Protein AF-A0A8H6QDJ4-F1 (afdb_monomer)

Mean predicted aligned error: 10.05 Å

Organism: NCBI:txid1194566

Nearest PDB structures (foldseek):
  1xxl-assembly2_B  TM=8.934E-01  e=1.226E-07  Bacillus subtilis
  4qdk-assembly2_A  TM=6.871E-01  e=1.026E-06  Synechocystis sp. PCC 6803 substr. Kazusa
  7noy-assembly1_A  TM=8.241E-01  e=1.742E-05  Mycobacterium tuberculosis H37Rv
  3vse-assembly3_C  TM=7.352E-01  e=1.126E-04  Staphylococcus aureus subsp. aureus Mu50
  3vse-assembly4_D  TM=7.079E-01  e=8.708E-05  Staphylococcus aureus subsp. aureus Mu50

Foldseek 3Di:
DPPLLVVVQVVLQVCLVCCCVVCVVVLVVVLVVCLVCVCVQDVLQVDFFPDPDPDPDPDPPPPPAAEEEEELQQLNSNCVSSLRRHQAYEYEHQHPSSQVNNVVVCVVVPHDVRRYHYDNDDLPDPDPPDDDVVVPDLLAAHQEYEYEAPLVSDPCSVVVVVSNVRRHDVNHGYYYHHDDDDDDPPPPPPPDDDDDDDDDDDDD

Secondary structure (DSSP, 8-state):
---HHHHHHHHHHHHHHHHHHHTHHHHHHHHHHHHHHHHHH-GGGGSPP-----------------EEEEET-TTTHHHHHHGGG-SEEEEEES-HHHHHHHHHHHHHTT--TTTEEEEE--TT-SS--S-SHHHH-----EEEEEEES-GGG-TTHHHHHHHHHHHEEEEEEEEEE-PPPP-PPP------------------

Sequence (204 aa):
MTDLTATNRQHFNAVASTHHTDFGLFIETIMEEITNRRSWISSRLASEQITKSESESESESESESIRLLDYACGAGTATKALLPFITQAIGLDLSENMVKEYNAWATAHGYPAEKMRAYCLDLLADSPSEGEIQLELELSGFDVVVVCMALHHVADAQRLLARLAGCLKPGGVCVVIDGVPTQTPPATGQGLDTDTAAGGAGDD

InterPro domains:
  IPR013217 Methyltransferase type 12 [PF08242] (69-174)
  IPR029063 S-adenosyl-L-methionine-dependent methyltransferase superfamily [G3DSA:3.40.50.150] (62-192)
  IPR029063 S-adenosyl-L-methionine-dependent methyltransferase superfamily [SSF53335] (63-183)

Solvent-accessible surface area (backbone atoms only — not comparable to full-atom values): 12202 Å² total; per-residue (Å²): 130,82,60,61,67,62,52,50,29,53,51,44,40,73,42,36,93,48,46,66,69,80,40,33,74,59,51,51,52,51,27,50,52,50,50,74,42,28,48,77,68,34,68,78,43,55,57,74,63,69,68,91,71,92,63,97,63,97,61,90,67,75,76,74,78,31,33,35,37,27,43,53,23,49,62,30,57,69,51,64,40,44,50,51,49,40,59,27,36,42,30,27,17,66,17,56,43,15,24,46,48,25,41,50,52,32,53,78,71,71,47,52,66,81,41,40,39,47,41,67,47,66,89,79,59,93,57,91,84,71,67,76,58,74,82,72,54,78,73,53,66,20,45,33,36,38,31,57,74,42,62,91,77,45,93,55,51,68,61,46,53,53,53,57,57,66,19,38,33,96,91,37,39,81,46,77,46,68,88,77,83,77,79,76,74,78,79,77,77,81,82,71,87,79,88,78,88,88,84,85,83,88,90,135

Radius of gyration: 24.62 Å; Cα contacts (8 Å, |Δi|>4): 274; chains: 1; bounding box: 58×34×108 Å

pLDDT: mean 83.33, std 20.87, range [33.69, 98.62]

Structure (mmCIF, N/CA/C/O backbone):
data_AF-A0A8H6QDJ4-F1
#
_entry.id   AF-A0A8H6QDJ4-F1
#
loop_
_atom_site.group_PDB
_atom_site.id
_atom_site.type_symbol
_atom_site.label_atom_id
_atom_site.label_alt_id
_atom_site.label_comp_id
_atom_site.label_asym_id
_atom_site.label_entity_id
_atom_site.label_seq_id
_atom_site.pdbx_PDB_ins_code
_atom_site.Cartn_x
_atom_site.Cartn_y
_atom_site.Cartn_z
_atom_site.occupancy
_atom_site.B_iso_or_equiv
_atom_site.auth_seq_id
_atom_site.auth_comp_id
_atom_site.auth_asym_id
_atom_site.auth_atom_id
_atom_site.pdbx_PDB_model_num
ATOM 1 N N . MET A 1 1 ? 11.586 -17.778 -21.505 1.00 48.25 1 MET A N 1
ATOM 2 C CA . MET A 1 1 ? 10.496 -17.008 -20.877 1.00 48.25 1 MET A CA 1
ATOM 3 C C . MET A 1 1 ? 11.141 -15.816 -20.214 1.00 48.25 1 MET A C 1
ATOM 5 O O . MET A 1 1 ? 12.108 -16.019 -19.493 1.00 48.25 1 MET A O 1
ATOM 9 N N . THR A 1 2 ? 10.710 -14.604 -20.550 1.00 57.56 2 THR A N 1
ATOM 10 C CA . THR A 1 2 ? 11.194 -13.388 -19.890 1.00 57.56 2 THR A CA 1
ATOM 11 C C . THR A 1 2 ? 10.806 -13.457 -18.419 1.00 57.56 2 THR A C 1
ATOM 13 O O . THR A 1 2 ? 9.677 -13.831 -18.107 1.00 57.56 2 THR A O 1
ATOM 16 N N . ASP A 1 3 ? 11.739 -13.140 -17.530 1.00 87.62 3 ASP A N 1
ATOM 17 C CA . ASP A 1 3 ? 11.446 -12.984 -16.110 1.00 87.62 3 ASP A CA 1
ATOM 18 C C . ASP A 1 3 ? 10.524 -11.762 -15.938 1.00 87.62 3 ASP A C 1
ATOM 20 O O . ASP A 1 3 ? 10.950 -10.611 -16.100 1.00 87.62 3 ASP A O 1
ATOM 24 N N . LEU A 1 4 ? 9.230 -12.020 -15.704 1.00 90.25 4 LEU A N 1
ATOM 25 C CA . LEU A 1 4 ? 8.208 -10.982 -15.541 1.00 90.25 4 LEU A CA 1
ATOM 26 C C . LEU A 1 4 ? 8.543 -10.074 -14.353 1.00 90.25 4 LEU A C 1
ATOM 28 O O . LEU A 1 4 ? 8.383 -8.861 -14.458 1.00 90.25 4 LEU A O 1
ATOM 32 N N . THR A 1 5 ? 9.072 -10.636 -13.263 1.00 89.69 5 THR A N 1
ATOM 33 C CA . THR A 1 5 ? 9.476 -9.884 -12.071 1.00 89.69 5 THR A CA 1
ATOM 34 C C . THR A 1 5 ? 10.597 -8.905 -12.407 1.00 89.69 5 THR A C 1
ATOM 36 O O . THR A 1 5 ? 10.485 -7.716 -12.104 1.00 89.69 5 THR A O 1
ATOM 39 N N . ALA A 1 6 ? 11.647 -9.361 -13.098 1.00 91.38 6 ALA A N 1
ATOM 40 C CA . ALA A 1 6 ? 12.735 -8.483 -13.538 1.00 91.38 6 ALA A CA 1
ATOM 41 C C . ALA A 1 6 ? 12.249 -7.395 -14.512 1.00 91.38 6 ALA A C 1
ATOM 43 O O . ALA A 1 6 ? 12.662 -6.237 -14.412 1.00 91.38 6 ALA A O 1
ATOM 44 N N . THR A 1 7 ? 11.331 -7.748 -15.417 1.00 94.38 7 THR A N 1
ATOM 45 C CA . THR A 1 7 ? 10.741 -6.807 -16.383 1.00 94.38 7 THR A CA 1
ATOM 46 C C . THR A 1 7 ? 9.930 -5.721 -15.678 1.00 94.38 7 THR A C 1
ATOM 48 O O . THR A 1 7 ? 10.131 -4.534 -15.940 1.00 94.38 7 THR A O 1
ATOM 51 N N . ASN A 1 8 ? 9.063 -6.108 -14.738 1.00 94.31 8 ASN A N 1
ATOM 52 C CA . ASN A 1 8 ? 8.274 -5.178 -13.934 1.00 94.31 8 ASN A CA 1
ATOM 53 C C . ASN A 1 8 ? 9.185 -4.261 -13.113 1.00 94.31 8 ASN A C 1
ATOM 55 O O . ASN A 1 8 ? 9.015 -3.044 -13.140 1.00 94.31 8 ASN A O 1
ATOM 59 N N . ARG A 1 9 ? 10.202 -4.821 -12.443 1.00 95.00 9 ARG A N 1
ATOM 60 C CA . ARG A 1 9 ? 11.181 -4.048 -11.667 1.00 95.00 9 ARG A CA 1
ATOM 61 C C . ARG A 1 9 ? 11.859 -2.978 -12.522 1.00 95.00 9 ARG A C 1
ATOM 63 O O . ARG A 1 9 ? 11.941 -1.825 -12.105 1.00 95.00 9 ARG A O 1
ATOM 70 N N . GLN A 1 10 ? 12.325 -3.342 -13.718 1.00 96.31 10 GLN A N 1
ATOM 71 C CA . GLN A 1 10 ? 12.954 -2.398 -14.641 1.00 96.31 10 GLN A CA 1
ATOM 72 C C . GLN A 1 10 ? 11.974 -1.305 -15.090 1.00 96.31 10 GLN A C 1
ATOM 74 O O . GLN A 1 10 ? 12.337 -0.129 -15.079 1.00 96.31 10 GLN A O 1
ATOM 79 N N . HIS A 1 11 ? 10.746 -1.681 -15.461 1.00 96.38 11 HIS A N 1
ATOM 80 C CA . HIS A 1 11 ? 9.718 -0.741 -15.903 1.00 96.38 11 HIS A CA 1
ATOM 81 C C . HIS A 1 11 ? 9.376 0.280 -14.811 1.00 96.38 11 HIS A C 1
ATOM 83 O O . HIS A 1 11 ? 9.515 1.482 -15.036 1.00 96.38 11 HIS A O 1
ATOM 89 N N . PHE A 1 12 ? 9.008 -0.183 -13.614 1.00 96.69 12 PHE A N 1
ATOM 90 C CA . PHE A 1 12 ? 8.602 0.700 -12.519 1.00 96.69 12 PHE A CA 1
ATOM 91 C C . PHE A 1 12 ? 9.757 1.546 -11.983 1.00 96.69 12 PHE A C 1
ATOM 93 O O . PHE A 1 12 ? 9.547 2.709 -11.646 1.00 96.69 12 PHE A O 1
ATOM 100 N N . ASN A 1 13 ? 10.998 1.041 -12.023 1.00 97.38 13 ASN A N 1
ATOM 101 C CA . ASN A 1 13 ? 12.167 1.875 -11.743 1.00 97.38 13 ASN A CA 1
ATOM 102 C C . ASN A 1 13 ? 12.319 3.038 -12.731 1.00 97.38 13 ASN A C 1
ATOM 104 O O . ASN A 1 13 ? 12.745 4.118 -12.320 1.00 97.38 13 ASN A O 1
ATOM 108 N N . ALA A 1 14 ? 12.008 2.823 -14.011 1.00 97.31 14 ALA A N 1
ATOM 109 C CA . ALA A 1 14 ? 12.164 3.834 -15.051 1.00 97.31 14 ALA A CA 1
ATOM 110 C C . ALA A 1 14 ? 11.090 4.931 -14.991 1.00 97.31 14 ALA A C 1
ATOM 112 O O . ALA A 1 14 ? 11.385 6.071 -15.338 1.00 97.31 14 ALA A O 1
ATOM 113 N N . VAL A 1 15 ? 9.871 4.604 -14.546 1.00 96.31 15 VAL A N 1
ATOM 114 C CA . VAL A 1 15 ? 8.733 5.547 -14.521 1.00 96.31 15 VAL A CA 1
ATOM 115 C C . VAL A 1 15 ? 8.462 6.168 -13.146 1.00 96.31 15 VAL A C 1
ATOM 117 O O . VAL A 1 15 ? 7.602 7.035 -13.033 1.00 96.31 15 VAL A O 1
ATOM 120 N N . ALA A 1 16 ? 9.174 5.752 -12.092 1.00 96.38 16 ALA A N 1
ATOM 121 C CA . ALA A 1 16 ? 8.882 6.151 -10.710 1.00 96.38 16 ALA A CA 1
ATOM 122 C C . ALA A 1 16 ? 8.756 7.675 -10.505 1.00 96.38 16 ALA A C 1
ATOM 124 O O . ALA A 1 16 ? 7.803 8.132 -9.876 1.00 96.38 16 ALA A O 1
ATOM 125 N N . SER A 1 17 ? 9.670 8.466 -11.078 1.00 94.69 17 SER A N 1
ATOM 126 C CA . SER A 1 17 ? 9.708 9.920 -10.870 1.00 94.69 17 SER A CA 1
ATOM 127 C C . SER A 1 17 ? 8.557 10.680 -11.537 1.00 94.69 17 SER A C 1
ATOM 129 O O . SER A 1 17 ? 8.237 11.779 -11.096 1.00 94.69 17 SER A O 1
ATOM 131 N N . THR A 1 18 ? 7.916 10.120 -12.568 1.00 93.38 18 THR A N 1
ATOM 132 C CA . THR A 1 18 ? 6.775 10.747 -13.265 1.00 93.38 18 THR A CA 1
ATOM 133 C C . THR A 1 18 ? 5.451 10.050 -12.979 1.00 93.38 18 THR A C 1
ATOM 135 O O . THR A 1 18 ? 4.398 10.609 -13.255 1.00 93.38 18 THR A O 1
ATOM 138 N N . HIS A 1 19 ? 5.454 8.870 -12.354 1.00 92.62 19 HIS A N 1
ATOM 139 C CA . HIS A 1 19 ? 4.239 8.093 -12.095 1.00 92.62 19 HIS A CA 1
ATOM 140 C C . HIS A 1 19 ? 3.140 8.905 -11.385 1.00 92.62 19 HIS A C 1
ATOM 142 O O . HIS A 1 19 ? 1.964 8.816 -11.731 1.00 92.62 19 HIS A O 1
ATOM 148 N N . HIS A 1 20 ? 3.514 9.731 -10.405 1.00 88.19 20 HIS A N 1
ATOM 149 C CA . HIS A 1 20 ? 2.565 10.568 -9.670 1.00 88.19 20 HIS A CA 1
ATOM 150 C C . HIS A 1 20 ? 1.952 11.697 -10.518 1.00 88.19 20 HIS A C 1
ATOM 152 O O . HIS A 1 20 ? 0.829 12.104 -10.240 1.00 88.19 20 HIS A O 1
ATOM 158 N N . THR A 1 21 ? 2.651 12.193 -11.546 1.00 91.12 21 THR A N 1
ATOM 159 C CA . THR A 1 21 ? 2.104 13.182 -12.487 1.00 91.12 21 THR A CA 1
ATOM 160 C C . THR A 1 21 ? 1.320 12.515 -13.606 1.00 91.12 21 THR A C 1
ATOM 162 O O . THR A 1 21 ? 0.210 12.941 -13.912 1.00 91.12 21 THR A O 1
ATOM 165 N N . ASP A 1 22 ? 1.865 11.442 -14.176 1.00 92.75 22 ASP A N 1
ATOM 166 C CA . ASP A 1 22 ? 1.300 10.748 -15.335 1.00 92.75 22 ASP A CA 1
ATOM 167 C C . ASP A 1 22 ? -0.054 10.107 -14.997 1.00 92.75 22 ASP A C 1
ATOM 169 O O . ASP A 1 22 ? -0.959 10.079 -15.831 1.00 92.75 22 ASP A O 1
ATOM 173 N N . PHE A 1 23 ? -0.219 9.656 -13.749 1.00 92.69 23 PHE A N 1
ATOM 174 C CA . PHE A 1 23 ? -1.444 9.033 -13.244 1.00 92.69 23 PHE A CA 1
ATOM 175 C C . PHE A 1 23 ? -2.151 9.858 -12.157 1.00 92.69 23 PHE A C 1
ATOM 177 O O . PHE A 1 23 ? -3.019 9.321 -11.473 1.00 92.69 23 PHE A O 1
ATOM 184 N N . GLY A 1 24 ? -1.823 11.145 -11.988 1.00 94.56 24 GLY A N 1
ATOM 185 C CA . GLY A 1 24 ? -2.263 11.963 -10.844 1.00 94.56 24 GLY A CA 1
ATOM 186 C C . GLY A 1 24 ? -3.768 11.906 -10.553 1.00 94.56 24 GLY A C 1
ATOM 187 O O . GLY A 1 24 ? -4.165 11.477 -9.474 1.00 94.56 24 GLY A O 1
ATOM 188 N N . LEU A 1 25 ? -4.614 12.222 -11.542 1.00 95.81 25 LEU A N 1
ATOM 189 C CA . LEU A 1 25 ? -6.079 12.180 -11.384 1.00 95.81 25 LEU A CA 1
ATOM 190 C C . LEU A 1 25 ? -6.605 10.783 -11.023 1.00 95.81 25 LEU A C 1
ATOM 192 O O . LEU A 1 25 ? -7.567 10.638 -10.269 1.00 95.81 25 LEU A O 1
ATOM 196 N N . PHE A 1 26 ? -5.980 9.741 -11.572 1.00 95.44 26 PHE A N 1
ATOM 197 C CA . PHE A 1 26 ? -6.360 8.364 -11.284 1.00 95.44 26 PHE A CA 1
ATOM 198 C C . PHE A 1 26 ? -5.970 7.972 -9.855 1.00 95.44 26 PHE A C 1
ATOM 200 O O . PHE A 1 26 ? -6.786 7.408 -9.131 1.00 95.44 26 PHE A O 1
ATOM 207 N N . ILE A 1 27 ? -4.759 8.335 -9.423 1.00 97.00 27 ILE A N 1
ATOM 208 C CA . ILE A 1 27 ? -4.275 8.139 -8.052 1.00 97.00 27 ILE A CA 1
ATOM 209 C C . ILE A 1 27 ? -5.188 8.862 -7.055 1.00 97.00 27 ILE A C 1
ATOM 211 O O . ILE A 1 27 ? -5.608 8.247 -6.079 1.00 97.00 27 ILE A O 1
ATOM 215 N N . GLU A 1 28 ? -5.542 10.123 -7.316 1.00 97.25 28 GLU A N 1
ATOM 216 C CA . GLU A 1 28 ? -6.461 10.905 -6.477 1.00 97.25 28 GLU A CA 1
ATOM 217 C C . GLU A 1 28 ? -7.826 10.218 -6.350 1.00 97.25 28 GLU A C 1
ATOM 219 O O . GLU A 1 28 ? -8.303 9.997 -5.238 1.00 97.25 28 GLU A O 1
ATOM 224 N N . THR A 1 29 ? -8.400 9.771 -7.470 1.00 97.75 29 THR A N 1
ATOM 225 C CA . THR A 1 29 ? -9.686 9.052 -7.479 1.00 97.75 29 THR A CA 1
ATOM 226 C C . THR A 1 29 ? -9.622 7.766 -6.648 1.00 97.75 29 THR A C 1
ATOM 228 O O . THR A 1 29 ? -10.525 7.473 -5.864 1.00 97.75 29 THR A O 1
ATOM 231 N N . ILE A 1 30 ? -8.543 6.990 -6.779 1.00 97.62 30 ILE A N 1
ATOM 232 C CA . ILE A 1 30 ? -8.347 5.767 -5.992 1.00 97.62 30 ILE A CA 1
ATOM 233 C C . ILE A 1 30 ? -8.201 6.094 -4.501 1.00 97.62 30 ILE A C 1
ATOM 235 O O . ILE A 1 30 ? -8.796 5.412 -3.666 1.00 97.62 30 ILE A O 1
ATOM 239 N N . MET A 1 31 ? -7.451 7.143 -4.149 1.00 98.12 31 MET A N 1
ATOM 240 C CA . MET A 1 31 ? -7.306 7.577 -2.758 1.00 98.12 31 MET A CA 1
ATOM 241 C C . MET A 1 31 ? -8.649 7.990 -2.145 1.00 98.12 31 MET A C 1
ATOM 243 O O . MET A 1 31 ? -8.939 7.620 -1.002 1.00 98.12 31 MET A O 1
ATOM 247 N N . GLU A 1 32 ? -9.482 8.712 -2.894 1.00 97.81 32 GLU A N 1
ATOM 248 C CA . GLU A 1 32 ? -10.837 9.077 -2.474 1.00 97.81 32 GLU A CA 1
ATOM 249 C C . GLU A 1 32 ? -11.714 7.838 -2.260 1.00 97.81 32 GLU A C 1
ATOM 251 O O . GLU A 1 32 ? -12.336 7.705 -1.205 1.00 97.81 32 GLU A O 1
ATOM 256 N N . GLU A 1 33 ? -11.720 6.885 -3.197 1.00 97.25 33 GLU A N 1
ATOM 257 C CA . GLU A 1 33 ? -12.498 5.646 -3.064 1.00 97.25 33 GLU A CA 1
ATOM 258 C C . GLU A 1 33 ? -12.051 4.798 -1.865 1.00 97.25 33 GLU A C 1
ATOM 260 O O . GLU A 1 33 ? -12.897 4.308 -1.110 1.00 97.25 33 GLU A O 1
ATOM 265 N N . ILE A 1 34 ? -10.740 4.667 -1.628 1.00 97.62 34 ILE A N 1
ATOM 266 C CA . ILE A 1 34 ? -10.202 3.982 -0.441 1.00 97.62 34 ILE A CA 1
ATOM 267 C C . 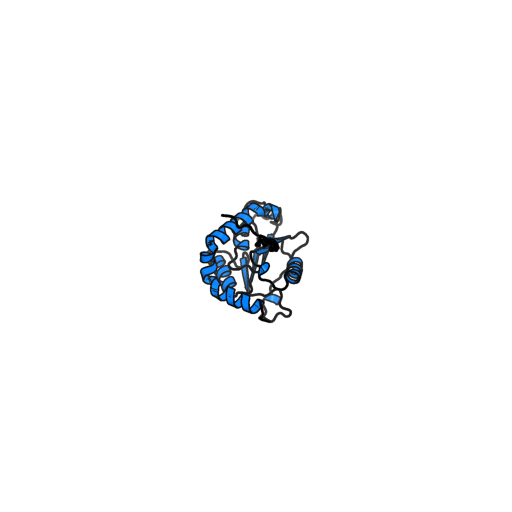ILE A 1 34 ? -10.682 4.682 0.832 1.00 97.62 34 ILE A C 1
ATOM 269 O O . ILE A 1 34 ? -11.196 4.035 1.747 1.00 97.62 34 ILE A O 1
ATOM 273 N N . THR A 1 35 ? -10.562 6.009 0.880 1.00 96.69 35 THR A N 1
ATOM 274 C CA . THR A 1 35 ? -10.954 6.815 2.044 1.00 96.69 35 THR A CA 1
ATOM 275 C C . THR A 1 35 ? -12.450 6.686 2.334 1.00 96.69 35 THR A C 1
ATOM 277 O O . THR A 1 35 ? -12.846 6.489 3.487 1.00 96.69 35 THR A O 1
ATOM 280 N N . ASN A 1 36 ? -13.288 6.742 1.298 1.00 96.19 36 ASN A N 1
ATOM 281 C CA . ASN A 1 36 ? -14.745 6.662 1.405 1.00 96.19 36 ASN A CA 1
ATOM 282 C C . ASN A 1 36 ? -15.231 5.262 1.806 1.00 96.19 36 ASN A C 1
ATOM 284 O O . ASN A 1 36 ? -16.232 5.135 2.511 1.00 96.19 36 ASN A O 1
ATOM 288 N N . ARG A 1 37 ? -14.516 4.207 1.399 1.00 95.69 37 ARG A N 1
ATOM 289 C CA . ARG A 1 37 ? -14.882 2.805 1.668 1.00 95.69 37 ARG A CA 1
ATOM 290 C C . ARG A 1 37 ? -14.138 2.180 2.841 1.00 95.69 37 ARG A C 1
ATOM 292 O O . ARG A 1 37 ? -14.356 1.008 3.132 1.00 95.69 37 ARG A O 1
ATOM 299 N N . ARG A 1 38 ? -13.292 2.923 3.554 1.00 95.56 38 ARG A N 1
ATOM 300 C CA . ARG A 1 38 ? -12.472 2.382 4.652 1.00 95.56 38 ARG A CA 1
ATOM 301 C C . ARG A 1 38 ? -13.276 1.641 5.732 1.00 95.56 38 ARG A C 1
ATOM 303 O O . ARG A 1 38 ? -12.803 0.638 6.250 1.00 95.56 38 ARG A O 1
ATOM 310 N N . SER A 1 39 ? -14.511 2.064 6.019 1.00 94.31 39 SER A N 1
ATOM 311 C CA . SER A 1 39 ? -15.395 1.380 6.978 1.00 94.31 39 SER A CA 1
ATOM 312 C C . SER A 1 39 ? -15.892 0.016 6.484 1.00 94.31 39 SER A C 1
ATOM 314 O O . SER A 1 39 ? -16.196 -0.850 7.299 1.00 94.31 39 SER A O 1
ATOM 316 N N . TRP A 1 40 ? -15.948 -0.191 5.163 1.00 94.62 40 TRP A N 1
ATOM 317 C CA . TRP A 1 40 ? -16.190 -1.499 4.549 1.00 94.62 40 TRP A CA 1
ATOM 318 C C . TRP A 1 40 ? -14.946 -2.396 4.617 1.00 94.62 40 TRP A C 1
ATOM 320 O O . TRP A 1 40 ? -15.088 -3.603 4.781 1.00 94.62 40 TRP A O 1
ATOM 330 N N . ILE A 1 41 ? -13.742 -1.813 4.540 1.00 94.25 41 ILE A N 1
ATOM 331 C CA . ILE A 1 41 ? -12.474 -2.545 4.702 1.00 94.25 41 ILE A CA 1
ATOM 332 C C . ILE A 1 41 ? -12.345 -3.078 6.132 1.00 94.25 41 ILE A C 1
ATOM 334 O O . ILE A 1 41 ? -12.047 -4.250 6.334 1.00 94.25 41 ILE A O 1
ATOM 338 N N . SER A 1 42 ? -12.548 -2.217 7.128 1.00 92.19 42 SER A N 1
ATOM 339 C CA . SER A 1 42 ? -12.524 -2.599 8.537 1.00 92.19 42 SER A CA 1
ATOM 340 C C . SER A 1 42 ? -13.283 -1.575 9.369 1.00 92.19 42 SER A C 1
ATOM 342 O O . SER A 1 42 ? -13.089 -0.368 9.215 1.00 92.19 42 SER A O 1
ATOM 344 N N . SER A 1 43 ? -14.097 -2.042 10.318 1.00 91.06 43 SER A N 1
ATOM 345 C CA . SER A 1 43 ? -14.769 -1.160 11.281 1.00 91.06 43 SER A CA 1
ATOM 346 C C . SER A 1 43 ? -13.774 -0.340 12.106 1.00 91.06 43 SER A C 1
ATOM 348 O O . SER A 1 43 ? -14.097 0.767 12.527 1.00 91.06 43 SER A O 1
ATOM 350 N N . ARG A 1 44 ? -12.542 -0.834 12.276 1.00 88.56 44 ARG A N 1
ATOM 351 C CA . ARG A 1 44 ? -11.465 -0.128 12.980 1.00 88.56 44 ARG A CA 1
ATOM 352 C C . ARG A 1 44 ? -10.965 1.108 12.230 1.00 88.56 44 ARG A C 1
ATOM 354 O O . ARG A 1 44 ? -10.457 2.023 12.859 1.00 88.56 44 ARG A O 1
ATOM 361 N N . LEU A 1 45 ? -11.163 1.173 10.910 1.00 91.50 45 LEU A N 1
ATOM 362 C CA . LEU A 1 45 ? -10.857 2.356 10.096 1.00 91.50 45 LEU A CA 1
ATOM 363 C C . LEU A 1 45 ? -12.013 3.373 10.064 1.00 91.50 45 LEU A C 1
ATOM 365 O O . LEU A 1 45 ? -11.896 4.418 9.425 1.00 91.50 45 LEU A O 1
ATOM 369 N N . ALA A 1 46 ? -13.151 3.070 10.698 1.00 85.44 46 ALA A N 1
ATOM 370 C CA . ALA A 1 46 ? -14.330 3.935 10.689 1.00 85.44 46 ALA A CA 1
ATOM 371 C C . ALA A 1 46 ? -14.248 5.097 11.693 1.00 85.44 46 ALA A C 1
ATOM 373 O O . ALA A 1 46 ? -15.062 6.017 11.604 1.00 85.44 46 ALA A O 1
ATOM 374 N N . SER A 1 47 ? -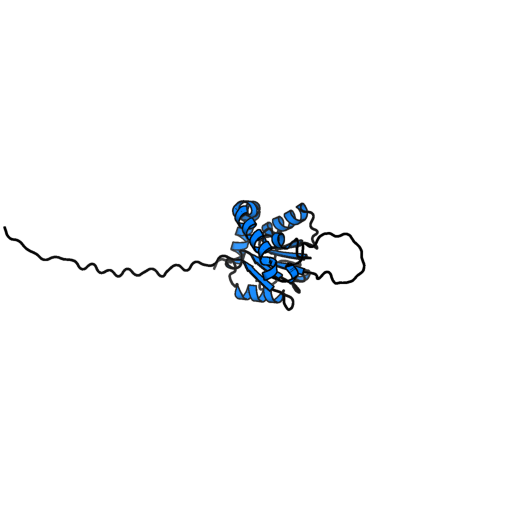13.294 5.061 12.629 1.00 74.25 47 SER A N 1
ATOM 375 C CA . SER A 1 47 ? -13.059 6.136 13.592 1.00 74.25 47 SER A CA 1
ATOM 376 C C . SER A 1 47 ? -12.678 7.453 12.905 1.00 74.25 47 SER A C 1
ATOM 378 O O . SER A 1 47 ? -12.303 7.507 11.726 1.00 74.25 47 SER A O 1
ATOM 380 N N . GLU A 1 48 ? -12.812 8.549 13.654 1.00 73.50 48 GLU A N 1
ATOM 381 C CA . GLU A 1 48 ? -12.238 9.832 13.256 1.00 73.50 48 GLU A CA 1
ATOM 382 C C . GLU A 1 48 ? -10.717 9.698 13.095 1.00 73.50 48 GLU A C 1
ATOM 384 O O . GLU A 1 48 ? -10.098 8.787 13.650 1.00 73.50 48 GLU A O 1
ATOM 389 N N . GLN A 1 49 ? -10.119 10.585 12.294 1.00 77.69 49 GLN A N 1
ATOM 390 C CA . GLN A 1 49 ? -8.677 10.568 12.046 1.00 77.69 49 GLN A CA 1
ATOM 391 C C . GLN A 1 49 ? -7.920 10.508 13.377 1.00 77.69 49 GLN A C 1
ATOM 393 O O . GLN A 1 49 ? -8.262 11.224 14.319 1.00 77.69 49 GLN A O 1
ATOM 398 N N . ILE A 1 50 ? -6.878 9.682 13.444 1.00 74.56 50 ILE A N 1
ATOM 399 C CA . ILE A 1 50 ? -5.961 9.625 14.577 1.00 74.56 50 ILE A CA 1
ATOM 400 C C . ILE A 1 50 ? -5.248 10.979 14.632 1.00 74.56 50 ILE A C 1
ATOM 402 O O . ILE A 1 50 ? -4.261 11.221 13.933 1.00 74.56 50 ILE A O 1
ATOM 406 N N . THR A 1 51 ? -5.801 11.901 15.419 1.00 58.19 51 THR A N 1
ATOM 407 C CA . THR A 1 51 ? -5.207 13.213 15.644 1.00 58.19 51 THR A CA 1
ATOM 408 C C . THR A 1 51 ? -3.986 13.049 16.544 1.00 58.19 51 THR A C 1
ATOM 410 O O . THR A 1 51 ? -3.961 12.215 17.449 1.00 58.19 51 THR A O 1
ATOM 413 N N . LYS A 1 52 ? -2.935 13.836 16.289 1.00 49.28 52 LYS A N 1
ATOM 414 C CA . LYS A 1 52 ? -1.807 13.986 17.218 1.00 49.28 52 LYS A CA 1
ATOM 415 C C . LYS A 1 52 ? -2.308 14.738 18.456 1.00 49.28 52 LYS A C 1
ATOM 417 O O . LYS A 1 52 ? -2.096 15.941 18.563 1.00 49.28 52 LYS A O 1
ATOM 422 N N . SER A 1 53 ? -3.015 14.076 19.365 1.00 45.69 53 SER A N 1
ATOM 423 C CA . SER A 1 53 ? -3.233 14.623 20.700 1.00 45.69 53 SER A CA 1
ATOM 424 C C . SER A 1 53 ? -2.004 14.307 21.549 1.00 45.69 53 SER A C 1
ATOM 426 O O . SER A 1 53 ? -1.841 13.191 22.040 1.00 45.69 53 SER A O 1
ATOM 428 N N . GLU A 1 54 ? -1.127 15.300 21.702 1.00 47.09 54 GLU A N 1
ATOM 429 C CA . GLU A 1 54 ? -0.242 15.393 22.862 1.00 47.09 54 GLU A CA 1
ATOM 430 C C . GLU A 1 54 ? -1.125 15.527 24.110 1.00 47.09 54 GLU A C 1
ATOM 432 O O . GLU A 1 54 ? -1.554 16.614 24.489 1.00 47.09 54 GLU A O 1
ATOM 437 N N . SER A 1 55 ? -1.451 14.401 24.730 1.00 39.09 55 SER A N 1
ATOM 438 C CA . SER A 1 55 ? -1.895 14.371 26.117 1.00 39.09 55 SER A CA 1
ATOM 439 C C . SER A 1 55 ? -1.476 13.040 26.709 1.00 39.09 55 SER A C 1
ATOM 441 O O . SER A 1 55 ? -2.131 12.017 26.500 1.00 39.09 55 SER A O 1
ATOM 443 N N . GLU A 1 56 ? -0.362 13.078 27.436 1.00 48.22 56 GLU A N 1
ATOM 444 C CA . GLU A 1 56 ? -0.013 12.101 28.459 1.00 48.22 56 GLU A CA 1
ATOM 445 C C . GLU A 1 56 ? -1.188 12.017 29.443 1.00 48.22 56 GLU A C 1
ATOM 447 O O . GLU A 1 56 ? -1.315 12.795 30.385 1.00 48.22 56 GLU A O 1
ATOM 452 N N . SER A 1 57 ? -2.110 11.101 29.177 1.00 40.78 57 SER A N 1
ATOM 453 C CA . SER A 1 57 ? -3.044 10.617 30.178 1.00 40.78 57 SER A CA 1
ATOM 454 C C . SER A 1 57 ? -2.930 9.105 30.173 1.00 40.78 57 SER A C 1
ATOM 456 O O . SER A 1 57 ? -3.303 8.430 29.216 1.00 40.78 57 SER A O 1
ATOM 458 N N . GLU A 1 58 ? -2.305 8.607 31.236 1.00 44.62 58 GLU A N 1
ATOM 459 C CA . GLU A 1 58 ? -2.194 7.200 31.592 1.00 44.62 58 GLU A CA 1
ATOM 460 C C . GLU A 1 58 ? -3.595 6.653 31.891 1.00 44.62 58 GLU A C 1
ATOM 462 O O . GLU A 1 58 ? -4.035 6.530 33.031 1.00 44.62 58 GLU A O 1
ATOM 467 N N . SER A 1 59 ? -4.332 6.343 30.834 1.00 40.69 59 SER A N 1
ATOM 468 C CA . SER A 1 59 ? -5.362 5.321 30.878 1.00 40.69 59 SER A CA 1
ATOM 469 C C . SER A 1 59 ? -5.141 4.430 29.670 1.00 40.69 59 SER A C 1
ATOM 471 O O . SER A 1 59 ? -5.437 4.824 28.544 1.00 40.69 59 SER A O 1
ATOM 473 N N . GLU A 1 60 ? -4.580 3.248 29.918 1.00 44.28 60 GLU A N 1
ATOM 474 C CA . GLU A 1 60 ? -4.431 2.145 28.969 1.00 44.28 60 GLU A CA 1
ATOM 475 C C . GLU A 1 60 ? -5.812 1.632 28.5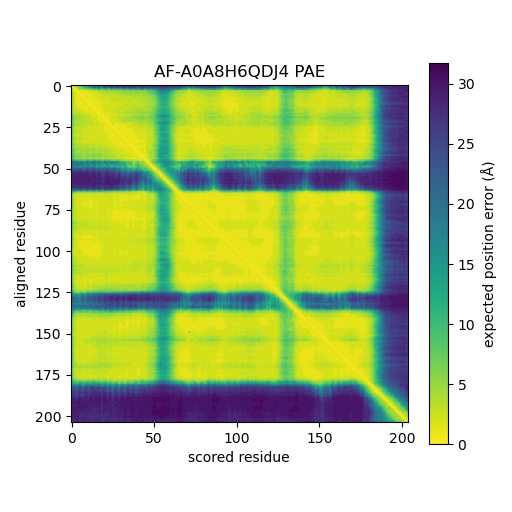17 1.00 44.28 60 GLU A C 1
ATOM 477 O O . GLU A 1 60 ? -6.219 0.510 28.804 1.00 44.28 60 GLU A O 1
ATOM 482 N N . SER A 1 61 ? -6.577 2.438 27.785 1.00 44.44 61 SER A N 1
ATOM 483 C CA . SER A 1 61 ? -7.257 1.846 26.644 1.00 44.44 61 SER A CA 1
ATOM 484 C C . SER A 1 61 ? -6.170 1.749 25.592 1.00 44.44 61 SER A C 1
ATOM 486 O O . SER A 1 61 ? -5.695 2.796 25.150 1.00 44.44 61 SER A O 1
ATOM 488 N N . GLU A 1 62 ? -5.720 0.539 25.251 1.00 49.84 62 GLU A N 1
ATOM 489 C CA . GLU A 1 62 ? -4.912 0.318 24.052 1.00 49.84 62 GLU A CA 1
ATOM 490 C C . GLU A 1 62 ? -5.539 1.155 22.935 1.00 49.84 62 GLU A C 1
ATOM 492 O O . GLU A 1 62 ? -6.632 0.836 22.465 1.00 49.84 62 GLU A O 1
ATOM 497 N N . SER A 1 63 ? -4.919 2.278 22.558 1.00 56.19 63 SER A N 1
ATOM 498 C CA . SER A 1 63 ? -5.325 2.981 21.352 1.00 56.19 63 SER A CA 1
ATOM 499 C C . SER A 1 63 ? -5.057 1.973 20.248 1.00 56.19 63 SER A C 1
ATOM 501 O O . SER A 1 63 ? -3.899 1.684 19.945 1.00 56.19 63 SER A O 1
ATOM 503 N N . GLU A 1 64 ? -6.118 1.313 19.804 1.00 73.75 64 GLU A N 1
ATOM 504 C CA . GLU A 1 64 ? -6.060 0.001 19.183 1.00 73.75 64 GLU A CA 1
ATOM 505 C C . GLU A 1 64 ? -5.141 0.081 17.958 1.00 73.75 64 GLU A C 1
ATOM 507 O O . GLU A 1 64 ? -5.534 0.633 16.936 1.00 73.75 64 GLU A O 1
ATOM 512 N N . SER A 1 65 ? -3.901 -0.412 18.051 1.00 89.69 65 SER A N 1
ATOM 513 C CA . SER A 1 65 ? -2.912 -0.244 16.980 1.00 89.69 65 SER A CA 1
ATOM 514 C C . SER A 1 65 ? -3.430 -0.864 15.682 1.00 89.69 65 SER A C 1
ATOM 516 O O . SER A 1 65 ? -3.850 -2.025 15.690 1.00 89.69 65 SER A O 1
ATOM 518 N N . ILE A 1 66 ? -3.435 -0.089 14.593 1.00 95.31 66 ILE A N 1
ATOM 519 C CA . ILE A 1 66 ? -3.908 -0.503 13.267 1.00 95.31 66 ILE A CA 1
ATOM 520 C C . ILE A 1 66 ? -2.717 -0.497 12.312 1.00 95.31 66 ILE A C 1
ATOM 522 O O . ILE A 1 66 ? -2.249 0.567 11.895 1.00 95.31 66 ILE A O 1
ATOM 526 N N . ARG A 1 67 ? -2.229 -1.688 11.961 1.00 97.00 67 ARG A N 1
ATOM 527 C CA . ARG A 1 67 ? -1.059 -1.854 11.087 1.00 97.00 67 ARG A CA 1
ATOM 528 C C . ARG A 1 67 ? -1.483 -2.159 9.651 1.00 97.00 67 ARG A C 1
ATOM 530 O O . ARG A 1 67 ? -2.246 -3.098 9.419 1.00 97.00 67 ARG A O 1
ATOM 537 N N . LEU A 1 68 ? -0.944 -1.401 8.701 1.00 98.44 68 LEU A N 1
ATOM 538 C CA . LEU A 1 68 ? -1.118 -1.585 7.260 1.00 98.44 68 LEU A CA 1
ATOM 539 C C . LEU A 1 68 ? 0.143 -2.196 6.632 1.00 98.44 68 LEU A C 1
ATOM 541 O O . LEU A 1 68 ? 1.244 -1.688 6.850 1.00 98.44 68 LEU A O 1
ATOM 545 N N . LEU A 1 69 ? -0.036 -3.226 5.807 1.00 98.50 69 LEU A N 1
ATOM 546 C CA . LEU A 1 69 ? 0.945 -3.658 4.810 1.00 98.50 69 LEU A CA 1
ATOM 547 C C . LEU A 1 69 ? 0.460 -3.232 3.418 1.00 98.50 69 LEU A C 1
ATOM 549 O O . LEU A 1 69 ? -0.585 -3.693 2.968 1.00 98.50 69 LEU A O 1
ATOM 553 N N . ASP A 1 70 ? 1.201 -2.370 2.735 1.00 98.62 70 ASP A N 1
ATOM 554 C CA . ASP A 1 70 ? 0.929 -1.954 1.353 1.00 98.62 70 ASP A CA 1
ATOM 555 C C . ASP A 1 70 ? 1.900 -2.711 0.433 1.00 98.62 70 ASP A C 1
ATOM 557 O O . ASP A 1 70 ? 3.102 -2.443 0.448 1.00 98.62 70 ASP A O 1
ATOM 561 N N . TYR A 1 71 ? 1.423 -3.729 -0.289 1.00 98.25 71 TYR A N 1
ATOM 562 C CA . TYR A 1 71 ? 2.255 -4.538 -1.184 1.00 98.25 71 TYR A CA 1
ATOM 563 C C . TYR A 1 71 ? 2.120 -4.079 -2.635 1.00 98.25 71 TYR A C 1
ATOM 565 O O . TYR A 1 71 ? 1.010 -3.873 -3.125 1.00 98.25 71 TYR A O 1
ATOM 573 N N . ALA A 1 72 ? 3.262 -3.996 -3.327 1.00 97.38 72 ALA A N 1
ATOM 574 C CA . ALA A 1 72 ? 3.421 -3.213 -4.549 1.00 97.38 72 ALA A CA 1
ATOM 575 C C . ALA A 1 72 ? 2.974 -1.759 -4.313 1.00 97.38 72 ALA A C 1
ATOM 577 O O . ALA A 1 72 ? 2.120 -1.225 -5.020 1.00 97.38 72 ALA A O 1
ATOM 578 N N . CYS A 1 73 ? 3.514 -1.147 -3.250 1.00 98.25 73 CYS A N 1
ATOM 579 C CA . CYS A 1 73 ? 3.020 0.126 -2.727 1.00 98.25 73 CYS A CA 1
ATOM 580 C C . CYS A 1 73 ? 3.222 1.317 -3.672 1.00 98.25 73 CYS A C 1
ATOM 582 O O . CYS A 1 73 ? 2.631 2.381 -3.457 1.00 98.25 73 CYS A O 1
ATOM 584 N N . GLY A 1 74 ? 4.092 1.199 -4.679 1.00 97.94 74 GLY A N 1
ATOM 585 C CA . GLY A 1 74 ? 4.518 2.320 -5.501 1.00 97.94 74 GLY A CA 1
ATOM 586 C C . GLY A 1 74 ? 5.033 3.469 -4.627 1.00 97.94 74 GLY A C 1
ATOM 587 O O . GLY A 1 74 ? 5.697 3.265 -3.610 1.00 97.94 74 GLY A O 1
ATOM 588 N N . ALA A 1 75 ? 4.631 4.693 -4.969 1.00 97.69 75 ALA A N 1
ATOM 589 C CA . ALA A 1 75 ? 4.878 5.883 -4.152 1.00 97.69 75 ALA A CA 1
ATOM 590 C C . ALA A 1 75 ? 3.897 6.048 -2.963 1.00 97.69 75 ALA A C 1
ATOM 592 O O . ALA A 1 75 ? 3.845 7.124 -2.362 1.00 97.69 75 ALA A O 1
ATOM 593 N N . GLY A 1 76 ? 3.099 5.024 -2.633 1.00 98.19 76 GLY A N 1
ATOM 594 C CA . GLY A 1 76 ? 2.269 4.945 -1.427 1.00 98.19 76 GLY A CA 1
ATOM 595 C C . GLY A 1 76 ? 0.818 5.386 -1.588 1.00 98.19 76 GLY A C 1
ATOM 596 O O . GLY A 1 76 ? 0.296 6.039 -0.691 1.00 98.19 76 GLY A O 1
ATOM 597 N N . THR A 1 77 ? 0.162 5.087 -2.713 1.00 98.44 77 THR A N 1
ATOM 598 C CA . THR A 1 77 ? -1.234 5.498 -2.974 1.00 98.44 77 THR A CA 1
ATOM 599 C C . THR A 1 77 ? -2.192 5.030 -1.874 1.00 98.44 77 THR A C 1
ATOM 601 O O . THR A 1 77 ? -2.884 5.850 -1.266 1.00 98.44 77 THR A O 1
ATOM 604 N N . ALA A 1 78 ? -2.209 3.727 -1.576 1.00 98.44 78 ALA A N 1
ATOM 605 C CA . ALA A 1 78 ? -3.100 3.173 -0.561 1.00 98.44 78 ALA A CA 1
ATOM 606 C C . ALA A 1 78 ? -2.683 3.599 0.850 1.00 98.44 78 ALA A C 1
ATOM 608 O O . ALA A 1 78 ? -3.545 4.002 1.637 1.00 98.44 78 ALA A O 1
ATOM 609 N N . THR A 1 79 ? -1.374 3.607 1.147 1.00 98.56 79 THR A N 1
ATOM 610 C CA . THR A 1 79 ? -0.884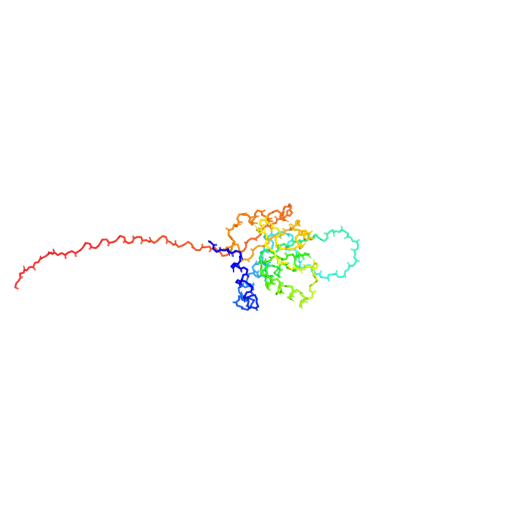 4.162 2.413 1.00 98.56 79 THR A CA 1
ATOM 611 C C . THR A 1 79 ? -1.388 5.580 2.642 1.00 98.56 79 THR A C 1
ATOM 613 O O . THR A 1 79 ? -1.948 5.837 3.700 1.00 98.56 79 THR A O 1
ATOM 616 N N . LYS A 1 80 ? -1.232 6.506 1.688 1.00 98.19 80 LYS A N 1
ATOM 617 C CA . LYS A 1 80 ? -1.611 7.920 1.869 1.00 98.19 80 LYS A CA 1
ATOM 618 C C . LYS A 1 80 ? -3.102 8.094 2.147 1.00 98.19 80 LYS A C 1
ATOM 620 O O . LYS A 1 80 ? -3.458 8.913 2.989 1.00 98.19 80 LYS A O 1
ATOM 625 N N . ALA A 1 81 ? -3.955 7.306 1.493 1.00 98.06 81 ALA A N 1
ATOM 626 C CA . ALA A 1 81 ? -5.399 7.328 1.724 1.00 98.06 81 ALA A CA 1
ATOM 627 C C . ALA A 1 81 ? -5.780 6.863 3.142 1.00 98.06 81 ALA A C 1
ATOM 629 O O . ALA A 1 81 ? -6.672 7.426 3.775 1.00 98.06 81 ALA A O 1
ATOM 630 N N . LEU A 1 82 ? -5.087 5.846 3.662 1.00 97.69 82 LEU A N 1
ATOM 631 C CA . LEU A 1 82 ? -5.379 5.264 4.975 1.00 97.69 82 LEU A CA 1
ATOM 632 C C . LEU A 1 82 ? -4.556 5.866 6.119 1.00 97.69 82 LEU A C 1
ATOM 634 O O . LEU A 1 82 ? -4.900 5.652 7.279 1.00 97.69 82 LEU A O 1
ATOM 638 N N . LEU A 1 83 ? -3.511 6.641 5.821 1.00 96.69 83 LEU A N 1
ATOM 639 C CA . LEU A 1 83 ? -2.551 7.186 6.786 1.00 96.69 83 LEU A CA 1
ATOM 640 C C . LEU A 1 83 ? -3.190 7.915 7.984 1.00 96.69 83 LEU A C 1
ATOM 642 O O . LEU A 1 83 ? -2.680 7.753 9.103 1.00 96.69 83 LEU A O 1
ATOM 646 N N . PRO A 1 84 ? -4.295 8.675 7.810 1.00 95.06 84 PRO A N 1
ATOM 647 C CA . PRO A 1 84 ? -4.989 9.309 8.929 1.00 95.06 84 PRO A CA 1
ATOM 648 C C . PRO A 1 84 ? -5.678 8.329 9.888 1.00 95.06 84 PRO A C 1
ATOM 650 O O . PRO A 1 84 ? -6.013 8.724 10.996 1.00 95.06 84 PRO A O 1
ATOM 653 N N . PHE A 1 85 ? -5.904 7.074 9.495 1.00 95.06 85 PHE A N 1
ATOM 654 C CA . PHE A 1 85 ? -6.716 6.092 10.230 1.00 95.06 85 PHE A CA 1
ATOM 655 C C . PHE A 1 85 ? -5.915 4.885 10.732 1.00 95.06 85 PHE A C 1
ATOM 657 O O . PHE A 1 85 ? -6.476 3.999 11.363 1.00 95.06 85 PHE A O 1
ATOM 664 N N . ILE A 1 86 ? -4.615 4.827 10.444 1.00 95.88 86 ILE A N 1
ATOM 665 C CA . ILE A 1 86 ? -3.726 3.721 10.829 1.00 95.88 86 ILE A CA 1
ATOM 666 C C . ILE A 1 86 ? -2.649 4.199 11.796 1.00 95.88 86 ILE A C 1
ATOM 668 O O . ILE A 1 86 ? -2.299 5.375 11.794 1.00 95.88 86 ILE A O 1
ATOM 672 N N . THR A 1 87 ? -2.063 3.319 12.601 1.00 95.75 87 THR A N 1
ATOM 673 C CA . THR A 1 87 ? -0.932 3.669 13.481 1.00 95.75 87 THR A CA 1
ATOM 674 C C . THR A 1 87 ? 0.417 3.460 12.804 1.00 95.75 87 THR A C 1
ATOM 676 O O . THR A 1 87 ? 1.349 4.207 13.093 1.00 95.75 87 THR A O 1
ATOM 679 N N . GLN A 1 88 ? 0.510 2.517 11.863 1.00 96.62 88 GLN A N 1
ATOM 680 C CA . GLN A 1 88 ? 1.735 2.195 11.133 1.00 96.62 88 GLN A CA 1
ATOM 681 C C . GLN A 1 88 ? 1.428 1.696 9.714 1.00 96.62 88 GLN A C 1
ATOM 683 O O . GLN A 1 88 ? 0.492 0.920 9.524 1.00 96.62 88 GLN A O 1
ATOM 688 N N . ALA A 1 89 ? 2.258 2.082 8.743 1.00 98.25 89 ALA A N 1
ATOM 689 C CA . ALA A 1 89 ? 2.282 1.530 7.391 1.00 98.25 89 ALA A CA 1
ATOM 690 C C . ALA A 1 89 ? 3.669 0.990 7.023 1.00 98.25 89 ALA A C 1
ATOM 692 O O . ALA A 1 89 ? 4.665 1.714 7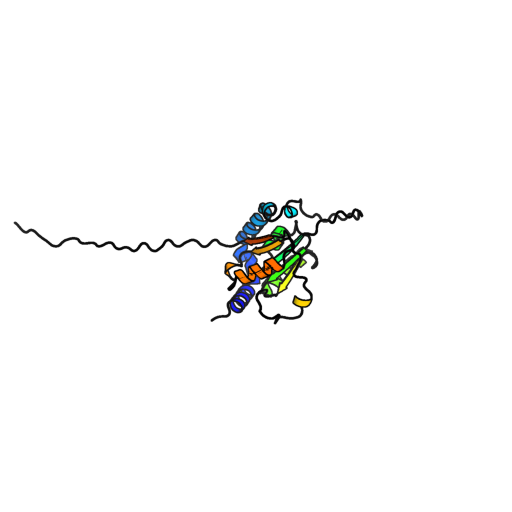.082 1.00 98.25 89 ALA A O 1
ATOM 693 N N . ILE A 1 90 ? 3.717 -0.258 6.569 1.00 97.88 90 ILE A N 1
ATOM 694 C CA . ILE A 1 90 ? 4.891 -0.845 5.924 1.00 97.88 90 ILE A CA 1
ATOM 695 C C . ILE A 1 90 ? 4.569 -0.995 4.439 1.00 97.88 90 ILE A C 1
ATOM 697 O O . ILE A 1 90 ? 3.624 -1.689 4.080 1.00 97.88 90 ILE A O 1
ATOM 701 N N . GLY A 1 91 ? 5.340 -0.328 3.584 1.00 98.25 91 GLY A N 1
ATOM 702 C CA . GLY A 1 91 ? 5.267 -0.481 2.132 1.00 98.25 91 GLY A CA 1
ATOM 703 C C . GLY A 1 91 ? 6.288 -1.500 1.633 1.00 98.25 91 GLY A C 1
ATOM 704 O O . GLY A 1 91 ? 7.432 -1.497 2.085 1.00 98.25 91 GLY A O 1
ATOM 705 N N . LEU A 1 92 ? 5.904 -2.353 0.691 1.00 97.19 92 LEU A N 1
ATOM 706 C CA . LEU A 1 92 ? 6.807 -3.251 -0.025 1.00 97.19 92 LEU A CA 1
ATOM 707 C C . LEU A 1 92 ? 6.630 -3.032 -1.523 1.00 97.19 92 LEU A C 1
ATOM 709 O O . LEU A 1 92 ? 5.507 -3.072 -2.020 1.00 97.19 92 LEU A O 1
ATOM 713 N N . ASP A 1 93 ? 7.723 -2.839 -2.249 1.00 96.94 93 ASP A N 1
ATOM 714 C CA . ASP A 1 93 ? 7.694 -2.746 -3.709 1.00 96.94 93 ASP A CA 1
ATOM 715 C C . ASP A 1 93 ? 8.933 -3.411 -4.318 1.00 96.94 93 ASP A C 1
ATOM 717 O O . ASP A 1 93 ? 9.981 -3.492 -3.681 1.00 96.94 93 ASP A O 1
ATOM 721 N N . LEU A 1 94 ? 8.836 -3.881 -5.561 1.00 94.62 94 LEU A N 1
ATOM 722 C CA . LEU A 1 94 ? 9.988 -4.410 -6.298 1.00 94.62 94 LEU A CA 1
ATOM 723 C C . LEU A 1 94 ? 10.905 -3.288 -6.796 1.00 94.62 94 LEU A C 1
ATOM 725 O O . LEU A 1 94 ? 12.096 -3.501 -7.022 1.00 94.62 94 LEU A O 1
ATOM 729 N N . SER A 1 95 ? 10.354 -2.099 -7.025 1.00 96.81 95 SER A N 1
ATOM 730 C CA . SER A 1 95 ? 11.077 -0.946 -7.535 1.00 96.81 95 SER A CA 1
ATOM 731 C C . SER A 1 95 ? 11.720 -0.156 -6.398 1.00 96.81 95 SER A C 1
ATOM 733 O O . SER A 1 95 ? 11.056 0.536 -5.628 1.00 96.81 95 SER A O 1
ATOM 735 N N . GLU A 1 96 ? 13.052 -0.162 -6.359 1.00 97.06 96 GLU A N 1
ATOM 736 C CA . GLU A 1 96 ? 13.825 0.715 -5.476 1.00 97.06 96 GLU A CA 1
ATOM 737 C C . GLU A 1 96 ? 13.470 2.194 -5.660 1.00 97.06 96 GLU A C 1
ATOM 739 O O . GLU A 1 96 ? 13.478 2.956 -4.695 1.00 97.06 96 GLU A O 1
ATOM 744 N N . ASN A 1 97 ? 13.178 2.627 -6.890 1.00 98.25 97 ASN A N 1
ATOM 745 C CA . ASN A 1 97 ? 12.844 4.024 -7.145 1.00 98.25 97 ASN A CA 1
ATOM 746 C C . ASN A 1 97 ? 11.432 4.376 -6.663 1.00 98.25 97 ASN A C 1
ATOM 748 O O . ASN A 1 97 ? 11.268 5.444 -6.084 1.00 98.25 97 ASN A O 1
ATOM 752 N N . MET A 1 98 ? 10.446 3.481 -6.781 1.00 98.31 98 MET A N 1
ATOM 753 C CA . MET A 1 98 ? 9.136 3.681 -6.147 1.00 98.31 98 MET A CA 1
ATOM 754 C C . MET A 1 98 ? 9.257 3.795 -4.622 1.00 98.31 98 MET A C 1
ATOM 756 O O . MET A 1 98 ? 8.694 4.708 -4.018 1.00 98.31 98 MET A O 1
ATOM 760 N N . VAL A 1 99 ? 10.071 2.933 -4.005 1.00 98.44 99 VAL A N 1
ATOM 761 C CA . VAL A 1 99 ? 10.372 2.989 -2.564 1.00 98.44 99 VAL A CA 1
ATOM 762 C C . VAL A 1 99 ? 11.038 4.314 -2.177 1.00 98.44 99 VAL A C 1
ATOM 764 O O . VAL A 1 99 ? 10.722 4.883 -1.128 1.00 98.44 99 VAL A O 1
ATOM 767 N N . LYS A 1 100 ? 11.945 4.840 -3.011 1.00 98.44 100 LYS A N 1
ATOM 768 C CA . LYS A 1 100 ? 12.550 6.166 -2.798 1.00 98.44 100 LYS A CA 1
ATOM 769 C C . LYS A 1 100 ? 11.495 7.270 -2.836 1.00 98.44 100 LYS A C 1
ATOM 771 O O . LYS A 1 100 ? 11.483 8.082 -1.918 1.00 98.44 100 LYS A O 1
ATOM 776 N N . GLU A 1 101 ? 10.595 7.273 -3.820 1.00 98.56 101 GLU A N 1
ATOM 777 C CA . GLU A 1 101 ? 9.508 8.262 -3.916 1.00 98.56 101 GLU A CA 1
ATOM 778 C C . GLU A 1 101 ? 8.560 8.195 -2.708 1.00 98.56 101 GLU A C 1
ATOM 780 O O . GLU A 1 101 ? 8.214 9.223 -2.121 1.00 98.56 101 GLU A O 1
ATOM 785 N N . TYR A 1 102 ? 8.198 6.986 -2.268 1.00 98.62 102 TYR A N 1
ATOM 786 C CA . TYR A 1 102 ? 7.402 6.771 -1.057 1.00 98.62 102 TYR A CA 1
ATOM 787 C C . TYR A 1 102 ? 8.067 7.405 0.173 1.00 98.62 102 TYR A C 1
ATOM 789 O O . TYR A 1 102 ? 7.455 8.193 0.900 1.00 98.62 102 TYR A O 1
ATOM 797 N N . ASN A 1 103 ? 9.334 7.061 0.420 1.00 98.56 103 ASN A N 1
ATOM 798 C CA . ASN A 1 103 ? 10.060 7.489 1.617 1.00 98.56 103 ASN A CA 1
ATOM 799 C C . ASN A 1 103 ? 10.426 8.984 1.570 1.00 98.56 103 ASN A C 1
ATOM 801 O O . ASN A 1 103 ? 10.433 9.653 2.608 1.00 98.56 103 ASN A O 1
ATOM 805 N N . ALA A 1 104 ? 10.683 9.529 0.377 1.00 98.44 104 ALA A N 1
ATOM 806 C CA . ALA A 1 104 ? 10.883 10.959 0.166 1.00 98.44 104 ALA A CA 1
ATOM 807 C C . ALA A 1 104 ? 9.605 11.742 0.487 1.00 98.44 104 ALA A C 1
ATOM 809 O O . ALA A 1 104 ? 9.668 12.736 1.211 1.00 98.44 104 ALA A O 1
ATOM 810 N N . TRP A 1 105 ? 8.441 11.258 0.034 1.00 98.06 105 TRP A N 1
ATOM 811 C CA . TRP A 1 105 ? 7.154 11.857 0.383 1.00 98.06 105 TRP A CA 1
ATOM 812 C C . TRP A 1 105 ? 6.911 11.822 1.895 1.00 98.06 105 TRP A C 1
ATOM 814 O O . TRP A 1 105 ? 6.572 12.856 2.469 1.00 98.06 105 TRP A O 1
ATOM 824 N N . ALA A 1 106 ? 7.146 10.680 2.553 1.00 98.12 106 ALA A N 1
ATOM 825 C CA . ALA A 1 106 ? 7.000 10.548 4.005 1.00 98.12 106 ALA A CA 1
ATOM 826 C C . ALA A 1 106 ? 7.846 11.586 4.759 1.00 98.12 106 ALA A C 1
ATOM 828 O O . ALA A 1 106 ? 7.334 12.324 5.603 1.00 98.12 106 ALA A O 1
ATOM 829 N N . THR A 1 107 ? 9.123 11.696 4.382 1.00 98.12 107 THR A N 1
ATOM 830 C CA . THR A 1 107 ? 10.070 12.653 4.968 1.00 98.12 107 THR A CA 1
ATOM 831 C C . THR A 1 107 ? 9.625 14.097 4.735 1.00 98.12 107 THR A C 1
ATOM 833 O O . THR A 1 107 ? 9.594 14.892 5.674 1.00 98.12 107 THR A O 1
ATOM 836 N N . ALA A 1 108 ? 9.226 14.438 3.506 1.00 98.06 108 ALA A N 1
ATOM 837 C CA . ALA A 1 108 ? 8.781 15.784 3.144 1.00 98.06 108 ALA A CA 1
ATOM 838 C C . ALA A 1 108 ? 7.516 16.232 3.901 1.00 98.06 108 ALA A C 1
ATOM 840 O O . ALA A 1 108 ? 7.322 17.428 4.104 1.00 98.06 108 ALA A O 1
ATOM 841 N N . HIS A 1 109 ? 6.684 15.287 4.349 1.00 97.44 109 HIS A N 1
ATOM 842 C CA . HIS A 1 109 ? 5.458 15.550 5.113 1.00 97.44 109 HIS A CA 1
ATOM 843 C C . HIS A 1 109 ? 5.631 15.338 6.628 1.00 97.44 109 HIS A C 1
ATOM 845 O O . HIS A 1 109 ? 4.658 15.393 7.380 1.00 97.44 109 HIS A O 1
ATOM 851 N N . GLY A 1 110 ? 6.866 15.121 7.100 1.00 97.38 110 GLY A N 1
ATOM 852 C CA . GLY A 1 110 ? 7.180 15.011 8.526 1.00 97.38 110 GLY A CA 1
ATOM 853 C C . GLY A 1 110 ? 6.669 13.730 9.190 1.00 97.38 110 GLY A C 1
ATOM 854 O O . GLY A 1 110 ? 6.423 13.726 10.401 1.00 97.38 110 GLY A O 1
ATOM 855 N N . TYR A 1 111 ? 6.487 12.651 8.422 1.00 97.31 111 TYR A N 1
ATOM 856 C CA . TYR A 1 111 ? 6.157 11.343 8.977 1.00 97.31 111 TYR A CA 1
ATOM 857 C C . TYR A 1 111 ? 7.431 10.598 9.395 1.00 97.31 111 TYR A C 1
ATOM 859 O O . TYR A 1 111 ? 8.341 10.445 8.578 1.00 97.31 111 TYR A O 1
ATOM 867 N N . PRO A 1 112 ? 7.514 10.122 10.650 1.00 96.56 112 PRO A N 1
ATOM 868 C CA . PRO A 1 112 ? 8.641 9.317 11.097 1.00 96.56 112 PRO A CA 1
ATOM 869 C C . PRO A 1 112 ? 8.571 7.903 10.493 1.00 96.56 112 PRO A C 1
ATOM 871 O O . PRO A 1 112 ? 7.491 7.425 10.126 1.00 96.56 112 PRO A O 1
ATOM 874 N N . ALA A 1 113 ? 9.714 7.219 10.411 1.00 95.06 113 ALA A N 1
ATOM 875 C CA . ALA A 1 113 ? 9.823 5.883 9.815 1.00 95.06 113 ALA A CA 1
ATOM 876 C C . ALA A 1 113 ? 8.932 4.842 10.518 1.00 95.06 113 ALA A C 1
ATOM 878 O O . ALA A 1 113 ? 8.445 3.908 9.885 1.00 95.06 113 ALA A O 1
ATOM 879 N N . GLU A 1 114 ? 8.687 5.026 11.814 1.00 94.56 114 GLU A N 1
ATOM 880 C CA . GLU A 1 114 ? 7.831 4.181 12.646 1.00 94.56 114 GLU A CA 1
ATOM 881 C C . GLU A 1 114 ? 6.354 4.280 12.237 1.00 94.56 114 GLU A C 1
ATOM 883 O O . GLU A 1 114 ? 5.608 3.311 12.388 1.00 94.56 114 GLU A O 1
ATOM 888 N N . LYS A 1 115 ? 5.939 5.439 11.697 1.00 95.94 115 LYS A N 1
ATOM 889 C CA . LYS A 1 115 ? 4.581 5.691 11.197 1.00 95.94 115 LYS A CA 1
ATOM 890 C C . LYS A 1 115 ? 4.414 5.191 9.768 1.00 95.94 115 LYS A C 1
ATOM 892 O O . LYS A 1 115 ? 3.393 4.578 9.469 1.00 95.94 115 LYS A O 1
ATOM 897 N N . MET A 1 116 ? 5.372 5.465 8.882 1.00 97.69 116 MET A N 1
ATOM 898 C CA . MET A 1 116 ? 5.361 4.911 7.530 1.00 97.69 116 MET A CA 1
ATOM 899 C C . MET A 1 116 ? 6.766 4.756 6.953 1.00 97.69 116 MET A C 1
ATOM 901 O O . MET A 1 116 ? 7.562 5.694 6.971 1.00 97.69 116 MET A O 1
ATOM 905 N N . ARG A 1 117 ? 7.046 3.590 6.367 1.00 97.69 117 ARG A N 1
ATOM 906 C CA . ARG A 1 117 ? 8.284 3.332 5.623 1.00 97.69 117 ARG A CA 1
ATOM 907 C C . ARG A 1 117 ? 8.071 2.250 4.577 1.00 97.69 117 ARG A C 1
ATOM 909 O O . ARG A 1 117 ? 7.354 1.288 4.833 1.00 97.69 117 ARG A O 1
ATOM 916 N N . ALA A 1 118 ? 8.700 2.408 3.419 1.00 97.75 118 ALA A N 1
ATOM 917 C CA . ALA A 1 118 ? 8.714 1.402 2.368 1.00 97.75 118 ALA A CA 1
ATOM 918 C C . ALA A 1 118 ? 10.085 0.732 2.220 1.00 97.75 118 ALA A C 1
ATOM 920 O O . ALA A 1 118 ? 11.123 1.352 2.487 1.00 97.75 118 ALA A O 1
ATOM 921 N N . TYR A 1 119 ? 10.072 -0.515 1.751 1.00 95.88 119 TYR A N 1
ATOM 922 C CA . TYR A 1 119 ? 11.242 -1.364 1.540 1.00 95.88 119 TYR A CA 1
ATOM 923 C C . TYR A 1 119 ? 11.194 -2.018 0.157 1.00 95.88 119 TYR A C 1
ATOM 925 O O . TYR A 1 119 ? 10.129 -2.411 -0.318 1.00 95.88 119 TYR A O 1
ATOM 933 N N . CYS A 1 120 ? 12.360 -2.143 -0.481 1.00 94.44 120 CYS A N 1
ATOM 934 C CA . CYS A 1 120 ? 12.483 -2.871 -1.740 1.00 94.44 120 CYS A CA 1
ATOM 935 C C . CYS A 1 120 ? 12.521 -4.371 -1.438 1.00 94.44 120 CYS A C 1
ATOM 937 O O . CYS A 1 120 ? 13.497 -4.842 -0.856 1.00 94.44 120 CYS A O 1
ATOM 939 N N . LEU A 1 121 ? 11.454 -5.100 -1.767 1.00 91.25 121 LEU A N 1
ATOM 940 C CA . LEU A 1 121 ? 11.304 -6.507 -1.400 1.00 91.25 121 LEU A CA 1
ATOM 941 C C . LEU A 1 121 ? 10.334 -7.235 -2.335 1.00 91.25 121 LEU A C 1
ATOM 943 O O . LEU A 1 121 ? 9.212 -6.783 -2.556 1.00 91.25 121 LEU A O 1
ATOM 947 N N . ASP A 1 122 ? 10.745 -8.411 -2.813 1.00 89.88 122 ASP A N 1
ATOM 948 C CA . ASP A 1 122 ? 9.874 -9.355 -3.517 1.00 89.88 122 ASP A CA 1
ATOM 949 C C . ASP A 1 122 ? 9.298 -10.386 -2.540 1.00 89.88 122 ASP A C 1
ATOM 951 O O . ASP A 1 122 ? 10.021 -11.251 -2.036 1.00 89.88 122 ASP A O 1
ATOM 955 N N . LEU A 1 123 ? 7.985 -10.335 -2.285 1.00 88.12 123 LEU A N 1
ATOM 956 C CA . LEU A 1 123 ? 7.344 -11.353 -1.455 1.00 88.12 123 LEU A CA 1
ATOM 957 C C . LEU A 1 123 ? 7.255 -12.700 -2.155 1.00 88.12 123 LEU A C 1
ATOM 959 O O . LEU A 1 123 ? 6.992 -13.662 -1.455 1.00 88.12 123 LEU A O 1
ATOM 963 N N . LEU A 1 124 ? 7.433 -12.819 -3.471 1.00 87.81 124 LEU A N 1
ATOM 964 C CA . LEU A 1 124 ? 7.318 -14.085 -4.198 1.00 87.81 124 LEU A CA 1
ATOM 965 C C . LEU A 1 124 ? 8.635 -14.837 -4.370 1.00 87.81 124 LEU A C 1
ATOM 967 O O . LEU A 1 124 ? 8.587 -16.020 -4.717 1.00 87.81 124 LEU A O 1
ATOM 971 N N . ALA A 1 125 ? 9.773 -14.213 -4.065 1.00 84.12 125 ALA A N 1
ATOM 972 C CA . ALA A 1 125 ? 11.077 -14.852 -4.172 1.00 84.12 125 ALA A CA 1
ATOM 973 C C . ALA A 1 125 ? 11.128 -16.185 -3.387 1.00 84.12 125 ALA A C 1
ATOM 975 O O . ALA A 1 125 ? 10.608 -16.308 -2.268 1.00 84.12 125 ALA A O 1
ATOM 976 N N . ASP A 1 126 ? 11.721 -17.212 -4.009 1.00 70.12 126 ASP A N 1
ATOM 977 C CA . ASP A 1 126 ? 11.907 -18.561 -3.441 1.00 70.12 126 ASP A CA 1
ATOM 978 C C . ASP A 1 126 ? 13.045 -18.619 -2.411 1.00 70.12 126 ASP A C 1
ATOM 980 O O . ASP A 1 126 ? 13.149 -19.557 -1.623 1.00 70.12 126 ASP A O 1
ATOM 984 N N . SER A 1 127 ? 13.917 -17.616 -2.411 1.00 60.09 127 SER A N 1
ATOM 985 C CA . SER A 1 127 ? 14.983 -17.427 -1.433 1.00 60.09 127 SER A CA 1
ATOM 986 C C . SER A 1 127 ? 15.148 -15.931 -1.186 1.00 60.09 127 SER A C 1
ATOM 988 O O . SER A 1 127 ? 15.020 -15.166 -2.143 1.00 60.09 127 SER A O 1
ATOM 990 N N . PRO A 1 128 ? 15.447 -15.491 0.049 1.00 52.16 128 PRO A N 1
ATOM 991 C CA . PRO A 1 128 ? 15.801 -14.103 0.322 1.00 52.16 128 PRO A CA 1
ATOM 992 C C . PRO A 1 128 ? 17.153 -13.797 -0.339 1.00 52.16 128 PRO A C 1
ATOM 994 O O . PRO A 1 128 ? 18.201 -13.873 0.294 1.00 52.16 128 PRO A O 1
ATOM 997 N N . SER A 1 129 ? 17.173 -13.537 -1.645 1.00 46.78 129 SER A N 1
ATOM 998 C CA . SER A 1 129 ? 18.398 -13.176 -2.369 1.00 46.78 129 SER A CA 1
ATOM 999 C C . SER A 1 129 ? 18.639 -11.668 -2.418 1.00 46.78 129 SER A C 1
ATOM 1001 O O . SER A 1 129 ? 19.541 -11.225 -3.118 1.00 46.78 129 SER A O 1
ATOM 1003 N N . GLU A 1 130 ? 17.890 -10.876 -1.651 1.00 44.31 130 GLU A N 1
ATOM 1004 C CA . GLU A 1 130 ? 18.129 -9.443 -1.480 1.00 44.31 130 GLU A CA 1
ATOM 1005 C C . GLU A 1 130 ? 18.126 -9.129 0.027 1.00 44.31 130 GLU A C 1
ATOM 1007 O O . GLU A 1 130 ? 17.075 -8.944 0.629 1.00 44.31 130 GLU A O 1
ATOM 1012 N N . GLY A 1 131 ? 19.341 -9.217 0.596 1.00 44.12 131 GLY A N 1
ATOM 1013 C CA . GLY A 1 131 ? 19.889 -8.682 1.856 1.00 44.12 131 GLY A CA 1
ATOM 1014 C C . GLY A 1 131 ? 18.980 -8.486 3.071 1.00 44.12 131 GLY A C 1
ATOM 1015 O O . GLY A 1 131 ? 17.992 -7.787 2.956 1.00 44.12 131 GLY A O 1
ATOM 1016 N N . GLU A 1 132 ? 19.405 -9.017 4.230 1.00 46.00 132 GLU A N 1
ATOM 1017 C CA . GLU A 1 132 ? 19.272 -8.548 5.641 1.00 46.00 132 GLU A CA 1
ATOM 1018 C C . GLU A 1 132 ? 17.937 -7.924 6.141 1.00 46.00 132 GLU A C 1
ATOM 1020 O O . GLU A 1 132 ? 17.479 -8.247 7.232 1.00 46.00 132 GLU A O 1
ATOM 1025 N N . ILE A 1 133 ? 17.254 -7.122 5.332 1.00 53.19 133 ILE A N 1
ATOM 1026 C CA . ILE A 1 133 ? 15.955 -6.465 5.508 1.00 53.19 133 ILE A CA 1
ATOM 1027 C C . ILE A 1 133 ? 14.839 -7.451 5.896 1.00 53.19 133 ILE A C 1
ATOM 1029 O O . ILE A 1 133 ? 14.020 -7.144 6.757 1.00 53.19 133 ILE A O 1
ATOM 1033 N N . GLN A 1 134 ? 14.801 -8.655 5.314 1.00 49.25 134 GLN A N 1
ATOM 1034 C CA . GLN A 1 134 ? 13.761 -9.647 5.632 1.00 49.25 134 GLN A CA 1
ATOM 1035 C C . GLN A 1 134 ? 13.975 -10.321 7.003 1.00 49.25 134 GLN A C 1
ATOM 1037 O O . GLN A 1 134 ? 13.031 -10.884 7.550 1.00 49.25 134 GLN A O 1
ATOM 1042 N N . LEU A 1 135 ? 15.191 -10.249 7.568 1.00 49.97 135 LEU A N 1
ATOM 1043 C CA . LEU A 1 135 ? 15.495 -10.754 8.913 1.00 49.97 135 LEU A CA 1
ATOM 1044 C C . LEU A 1 135 ? 15.083 -9.769 10.021 1.00 49.97 135 LEU A C 1
ATOM 1046 O O . LEU A 1 135 ? 14.913 -10.191 11.162 1.00 49.97 135 LEU A O 1
ATOM 1050 N N . GLU A 1 136 ? 14.915 -8.483 9.693 1.00 61.00 136 GLU A N 1
ATOM 1051 C CA . GLU A 1 136 ? 14.562 -7.425 10.653 1.00 61.00 136 GLU A CA 1
ATOM 1052 C C . GLU A 1 136 ? 13.100 -6.959 10.551 1.00 61.00 136 GLU A C 1
ATOM 1054 O O . GLU A 1 136 ? 12.560 -6.423 11.520 1.00 61.00 136 GLU A O 1
ATOM 1059 N N . LEU A 1 137 ? 12.425 -7.165 9.412 1.00 77.81 137 LEU A N 1
ATOM 1060 C CA . LEU A 1 137 ? 11.013 -6.805 9.262 1.00 77.81 137 LEU A CA 1
ATOM 1061 C C . LEU A 1 137 ? 10.070 -7.884 9.799 1.00 77.81 137 LEU A C 1
ATOM 1063 O O . LEU A 1 137 ? 9.901 -8.951 9.209 1.00 77.81 137 LEU A O 1
ATOM 1067 N N . GLU A 1 138 ? 9.342 -7.548 10.861 1.00 85.50 138 GLU A N 1
ATOM 1068 C CA . GLU A 1 138 ? 8.209 -8.338 11.335 1.00 85.50 138 GLU A CA 1
ATOM 1069 C C . GLU A 1 138 ? 7.006 -8.195 10.382 1.00 85.50 138 GLU A C 1
ATOM 1071 O O . GLU A 1 138 ? 6.113 -7.359 10.570 1.00 85.50 138 GLU A O 1
ATOM 1076 N N . LEU A 1 139 ? 6.985 -9.032 9.338 1.00 90.50 139 LEU A N 1
ATOM 1077 C CA . LEU A 1 139 ? 5.915 -9.103 8.335 1.00 90.50 139 LEU A CA 1
ATOM 1078 C C . LEU A 1 139 ? 4.726 -9.969 8.791 1.00 90.50 139 LEU A C 1
ATOM 1080 O O . LEU A 1 139 ? 4.241 -10.827 8.053 1.00 90.50 139 LEU A O 1
ATOM 1084 N N . SER A 1 140 ? 4.251 -9.749 10.015 1.00 93.12 140 SER A N 1
ATOM 1085 C CA . SER A 1 140 ? 3.071 -10.419 10.568 1.00 93.12 140 SER A CA 1
ATOM 1086 C C . SER A 1 140 ? 2.247 -9.463 11.426 1.00 93.12 140 SER A C 1
ATOM 1088 O O . SER A 1 140 ? 2.734 -8.401 11.811 1.00 93.12 140 SER A O 1
ATOM 1090 N N . GLY A 1 141 ? 1.003 -9.827 11.739 1.00 94.69 141 GLY A N 1
ATOM 1091 C CA . GLY A 1 141 ? 0.169 -9.068 12.669 1.00 94.69 141 GLY A CA 1
ATOM 1092 C C . GLY A 1 141 ? -0.492 -7.822 12.069 1.00 94.69 141 GLY A C 1
ATOM 1093 O O . GLY A 1 141 ? -0.839 -6.908 12.817 1.00 94.69 141 GLY A O 1
ATOM 1094 N N . PHE A 1 142 ? -0.659 -7.757 10.745 1.00 97.44 142 PHE A N 1
ATOM 1095 C CA . PHE A 1 142 ? -1.318 -6.624 10.091 1.00 97.44 142 PHE A CA 1
ATOM 1096 C C . PHE A 1 142 ? -2.844 -6.698 10.204 1.00 97.44 142 PHE A C 1
ATOM 1098 O O . PHE A 1 142 ? -3.442 -7.771 10.092 1.00 97.44 142 PHE A O 1
ATOM 1105 N N . ASP A 1 143 ? -3.471 -5.539 10.407 1.00 97.31 143 ASP A N 1
ATOM 1106 C CA . ASP A 1 143 ? -4.924 -5.351 10.364 1.00 97.31 143 ASP A CA 1
ATOM 1107 C C . ASP A 1 143 ? -5.438 -5.377 8.931 1.00 97.31 143 ASP A C 1
ATOM 1109 O O . ASP A 1 143 ? -6.489 -5.950 8.641 1.00 97.31 143 ASP A O 1
ATOM 1113 N N . VAL A 1 144 ? -4.687 -4.727 8.046 1.00 98.12 144 VAL A N 1
ATOM 1114 C CA . VAL A 1 144 ? -5.035 -4.572 6.643 1.00 98.12 144 VAL A CA 1
ATOM 1115 C C . VAL A 1 144 ? -3.797 -4.839 5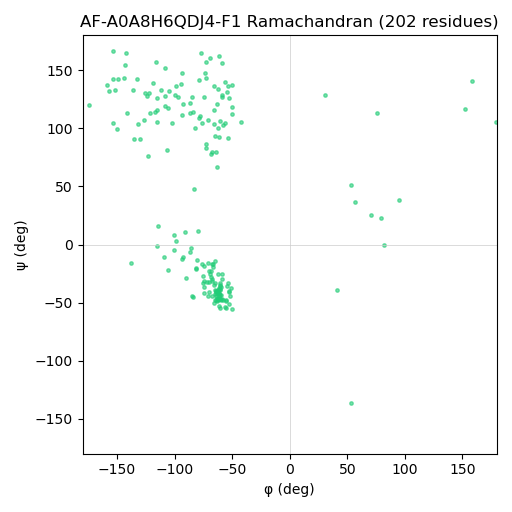.807 1.00 98.12 144 VAL A C 1
ATOM 1117 O O . VAL A 1 144 ? -2.724 -4.301 6.077 1.00 98.12 144 VAL A O 1
ATOM 1120 N N . VAL A 1 145 ? -3.962 -5.650 4.771 1.00 98.56 145 VAL A N 1
ATOM 1121 C CA . VAL A 1 145 ? -3.017 -5.730 3.661 1.00 98.56 145 VAL A CA 1
ATOM 1122 C C . VAL A 1 145 ? -3.701 -5.176 2.421 1.00 98.56 145 VAL A C 1
ATOM 1124 O O . VAL A 1 145 ? -4.841 -5.543 2.150 1.00 98.56 145 VAL A O 1
ATOM 1127 N N . VAL A 1 146 ? -3.035 -4.303 1.672 1.00 98.56 146 VAL A N 1
ATOM 1128 C CA . VAL A 1 146 ? -3.554 -3.753 0.415 1.00 98.56 146 VAL A CA 1
ATOM 1129 C C . VAL A 1 146 ? -2.639 -4.140 -0.740 1.00 98.56 146 VAL A C 1
ATOM 1131 O O . VAL A 1 146 ? -1.420 -4.091 -0.615 1.00 98.56 146 VAL A O 1
ATOM 1134 N N . VAL A 1 147 ? -3.246 -4.505 -1.870 1.00 98.12 147 VAL A N 1
ATOM 1135 C CA . VAL A 1 147 ? -2.607 -4.527 -3.189 1.00 98.12 147 VAL A CA 1
ATOM 1136 C C . VAL A 1 147 ? -3.416 -3.608 -4.092 1.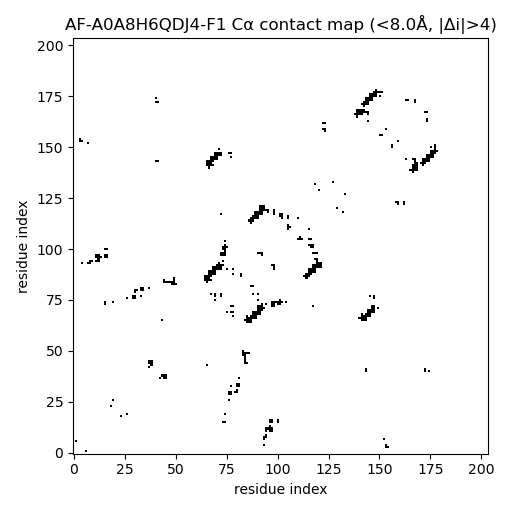00 98.12 147 VAL A C 1
ATOM 1138 O O . VAL A 1 147 ? -4.585 -3.883 -4.375 1.00 98.12 147 VAL A O 1
ATOM 1141 N N . CYS A 1 148 ? -2.819 -2.499 -4.520 1.00 97.94 148 CYS A N 1
ATOM 1142 C CA . CYS A 1 148 ? -3.513 -1.465 -5.278 1.00 97.94 148 CYS A CA 1
ATOM 1143 C C . CYS A 1 148 ? -2.931 -1.346 -6.689 1.00 97.94 148 CYS A C 1
ATOM 1145 O O . CYS A 1 148 ? -1.786 -0.946 -6.854 1.00 97.94 148 CYS A O 1
ATOM 1147 N N . MET A 1 149 ? -3.739 -1.658 -7.704 1.00 96.50 149 MET A N 1
ATOM 1148 C CA . MET A 1 149 ? -3.403 -1.574 -9.131 1.00 96.50 149 MET A CA 1
ATOM 1149 C C . MET A 1 149 ? -2.160 -2.377 -9.529 1.00 96.50 149 MET A C 1
ATOM 1151 O O . MET A 1 149 ? -1.393 -1.955 -10.389 1.00 96.50 149 MET A O 1
ATOM 1155 N N . ALA A 1 150 ? -1.966 -3.544 -8.908 1.00 96.06 150 ALA A N 1
ATOM 1156 C CA . ALA A 1 150 ? -0.758 -4.338 -9.107 1.00 96.06 150 ALA A CA 1
ATOM 1157 C C . ALA A 1 150 ? -0.978 -5.848 -9.246 1.00 96.06 150 ALA A C 1
ATOM 1159 O O . ALA A 1 150 ? -0.075 -6.537 -9.718 1.00 96.06 150 ALA A O 1
ATOM 1160 N N . LEU A 1 151 ? -2.139 -6.400 -8.870 1.00 95.12 151 LEU A N 1
ATOM 1161 C CA . LEU A 1 151 ? -2.310 -7.856 -8.854 1.00 95.12 151 LEU A CA 1
ATOM 1162 C C . LEU A 1 151 ? -2.241 -8.440 -10.274 1.00 95.12 151 LEU A C 1
ATOM 1164 O O . LEU A 1 151 ? -1.660 -9.505 -10.471 1.00 95.12 151 LEU A O 1
ATOM 1168 N N . HIS A 1 152 ? -2.742 -7.712 -11.274 1.00 94.00 152 HIS A N 1
ATOM 1169 C CA . HIS A 1 152 ? -2.639 -8.085 -12.690 1.00 94.00 152 HIS A CA 1
ATOM 1170 C C . HIS A 1 152 ? -1.201 -8.109 -13.250 1.00 94.00 152 HIS A C 1
ATOM 1172 O O . HIS A 1 152 ? -0.978 -8.676 -14.320 1.00 94.00 152 HIS A O 1
ATOM 1178 N N . HIS A 1 153 ? -0.218 -7.529 -12.552 1.00 91.81 153 HIS A N 1
ATOM 1179 C CA . HIS A 1 153 ? 1.200 -7.599 -12.926 1.00 91.81 153 HIS A CA 1
ATOM 1180 C C . HIS A 1 153 ? 1.912 -8.845 -12.376 1.00 91.81 153 HIS A C 1
ATOM 1182 O O . HIS A 1 153 ? 3.077 -9.084 -12.704 1.00 91.81 153 HIS A O 1
ATOM 1188 N N . VAL A 1 154 ? 1.243 -9.636 -11.535 1.00 90.94 154 VAL A N 1
ATOM 1189 C CA . VAL A 1 154 ? 1.850 -10.735 -10.779 1.00 90.94 154 VAL A CA 1
ATOM 1190 C C . VAL A 1 154 ? 1.625 -12.071 -11.486 1.00 90.94 154 VAL A C 1
ATOM 1192 O O . VAL A 1 154 ? 0.492 -12.456 -11.760 1.00 90.94 154 VAL A O 1
ATOM 1195 N N . ALA A 1 155 ? 2.708 -12.818 -11.733 1.00 89.38 155 ALA A N 1
ATOM 1196 C CA . ALA A 1 155 ? 2.646 -14.113 -12.421 1.00 89.38 155 ALA A CA 1
ATOM 1197 C C . ALA A 1 155 ? 1.858 -15.180 -11.639 1.00 89.38 155 ALA A C 1
ATOM 1199 O O . ALA A 1 155 ? 1.115 -15.958 -12.230 1.00 89.38 155 ALA A O 1
ATOM 1200 N N . ASP A 1 156 ? 2.028 -15.217 -10.315 1.00 92.50 156 ASP A N 1
ATOM 1201 C CA . ASP A 1 156 ? 1.379 -16.179 -9.423 1.00 92.50 156 ASP A CA 1
ATOM 1202 C C . ASP A 1 156 ? 0.582 -15.444 -8.335 1.00 92.50 156 ASP A C 1
ATOM 1204 O O . ASP A 1 156 ? 1.002 -15.302 -7.181 1.00 92.50 156 ASP A O 1
ATOM 1208 N N . ALA A 1 157 ? -0.581 -14.924 -8.736 1.00 93.75 157 ALA A N 1
ATOM 1209 C CA . ALA A 1 157 ? -1.485 -14.205 -7.844 1.00 93.75 157 ALA A CA 1
ATOM 1210 C C . ALA A 1 157 ? -1.978 -15.084 -6.681 1.00 93.75 157 ALA A C 1
ATOM 1212 O O . ALA A 1 157 ? -2.152 -14.587 -5.570 1.00 93.75 157 ALA A O 1
ATOM 1213 N N . GLN A 1 158 ? -2.161 -16.393 -6.899 1.00 95.25 158 GLN A N 1
ATOM 1214 C CA . GLN A 1 158 ? -2.592 -17.317 -5.847 1.00 95.25 158 GLN A CA 1
ATOM 1215 C C . GLN A 1 158 ? -1.530 -17.429 -4.751 1.00 95.25 158 GLN A C 1
ATOM 1217 O O . GLN A 1 158 ? -1.846 -17.312 -3.565 1.00 95.25 158 GLN A O 1
ATOM 1222 N N . ARG A 1 159 ? -0.265 -17.620 -5.136 1.00 94.62 159 ARG A N 1
ATOM 1223 C CA . ARG A 1 159 ? 0.853 -17.671 -4.193 1.00 94.62 159 ARG A CA 1
ATOM 1224 C C . ARG A 1 159 ? 1.048 -16.348 -3.472 1.00 94.62 159 ARG A C 1
ATOM 1226 O O . ARG A 1 159 ? 1.307 -16.363 -2.270 1.00 94.62 159 ARG A O 1
ATOM 1233 N N . LEU A 1 160 ? 0.902 -15.222 -4.171 1.00 94.94 160 LEU A N 1
ATOM 1234 C CA . LEU A 1 160 ? 0.995 -13.907 -3.543 1.00 94.94 160 LEU A CA 1
ATOM 1235 C C . LEU A 1 160 ? -0.086 -13.742 -2.474 1.00 94.94 160 LEU A C 1
ATOM 1237 O O . LEU A 1 160 ? 0.239 -13.459 -1.326 1.00 94.94 160 LEU A O 1
ATOM 1241 N N . LEU A 1 161 ? -1.352 -13.981 -2.824 1.00 96.75 161 LEU A N 1
ATOM 1242 C CA . LEU A 1 161 ? -2.470 -13.866 -1.887 1.00 96.75 161 LEU A CA 1
ATOM 1243 C C . LEU A 1 161 ? -2.310 -14.806 -0.686 1.00 96.75 161 LEU A C 1
ATOM 1245 O O . LEU A 1 161 ? -2.616 -14.408 0.434 1.00 96.75 161 LEU A O 1
ATOM 1249 N N . ALA A 1 162 ? -1.768 -16.013 -0.882 1.00 96.31 162 ALA A N 1
ATOM 1250 C CA . ALA A 1 162 ? -1.456 -16.924 0.219 1.00 96.31 162 ALA A CA 1
ATOM 1251 C C . ALA A 1 162 ? -0.372 -16.365 1.163 1.00 96.31 162 ALA A C 1
ATOM 1253 O O . ALA A 1 162 ? -0.517 -16.461 2.381 1.00 96.31 162 ALA A O 1
ATOM 1254 N N . ARG A 1 163 ? 0.692 -15.750 0.626 1.00 94.56 163 ARG A N 1
ATOM 1255 C CA . ARG A 1 163 ? 1.739 -15.108 1.442 1.00 94.56 163 ARG A CA 1
ATOM 1256 C C . ARG A 1 163 ? 1.206 -13.874 2.178 1.00 94.56 163 ARG A C 1
ATOM 1258 O O . ARG A 1 163 ? 1.438 -13.751 3.374 1.00 94.56 163 ARG A O 1
ATOM 1265 N N . LEU A 1 164 ? 0.436 -13.019 1.501 1.00 96.44 164 LEU A N 1
ATOM 1266 C CA . LEU A 1 164 ? -0.194 -11.834 2.099 1.00 96.44 164 LEU A CA 1
ATOM 1267 C C . LEU A 1 164 ? -1.190 -12.207 3.204 1.00 96.44 164 LEU A C 1
ATOM 1269 O O . LEU A 1 164 ? -1.212 -11.568 4.253 1.00 96.44 164 LEU A O 1
ATOM 1273 N N . ALA A 1 165 ? -1.970 -13.274 3.010 1.00 97.00 165 ALA A N 1
ATOM 1274 C CA . ALA A 1 165 ? -2.850 -13.802 4.047 1.00 97.00 165 ALA A CA 1
ATOM 1275 C C . ALA A 1 165 ? -2.070 -14.255 5.293 1.00 97.00 165 ALA A C 1
ATOM 1277 O O . ALA A 1 165 ? -2.542 -14.060 6.408 1.00 97.00 165 ALA A O 1
ATOM 1278 N N . GLY A 1 166 ? -0.860 -14.799 5.118 1.00 95.50 166 GLY A N 1
ATOM 1279 C CA . GLY A 1 166 ? 0.038 -15.155 6.221 1.00 95.50 166 GLY A CA 1
ATOM 1280 C C . GLY A 1 166 ? 0.581 -13.958 7.013 1.00 95.50 166 GLY A C 1
ATOM 1281 O O . GLY A 1 166 ? 0.998 -14.132 8.155 1.00 95.50 166 GLY A O 1
ATOM 1282 N N . CYS A 1 167 ? 0.552 -12.749 6.446 1.00 96.31 167 CYS A N 1
ATOM 1283 C CA . CYS A 1 167 ? 0.946 -11.520 7.138 1.00 96.31 167 CYS A CA 1
ATOM 1284 C C . CYS A 1 167 ? -0.171 -10.964 8.042 1.00 96.31 167 CYS A C 1
ATOM 1286 O O . CYS A 1 167 ? 0.098 -10.181 8.957 1.00 96.31 167 CYS A O 1
ATOM 1288 N N . LEU A 1 168 ? -1.429 -11.341 7.803 1.00 97.56 168 LEU A N 1
ATOM 1289 C CA . LEU A 1 168 ? -2.575 -10.833 8.556 1.00 97.56 168 LEU A CA 1
ATOM 1290 C C . LEU A 1 168 ? -2.649 -11.430 9.962 1.00 97.56 168 LEU A C 1
ATOM 1292 O O . LEU A 1 168 ? -2.333 -12.596 10.195 1.00 97.56 168 LEU A O 1
ATOM 1296 N N . LYS A 1 169 ? -3.158 -10.637 10.904 1.00 95.88 169 LYS A N 1
ATOM 1297 C CA . LYS A 1 169 ? -3.642 -11.163 12.186 1.00 95.88 169 LYS A CA 1
ATOM 1298 C C . LYS A 1 169 ? -5.017 -11.832 12.026 1.00 95.88 169 LYS A C 1
ATOM 1300 O O . LYS A 1 169 ? -5.709 -11.571 11.038 1.00 95.88 169 LYS A O 1
ATOM 1305 N N . PRO A 1 170 ? -5.482 -12.640 12.999 1.00 95.44 170 PRO A N 1
ATOM 1306 C CA . PRO A 1 170 ? -6.859 -13.130 13.004 1.00 95.44 170 PRO A CA 1
ATOM 1307 C C . PRO A 1 170 ? -7.873 -11.981 12.880 1.00 95.44 170 PRO A C 1
ATOM 1309 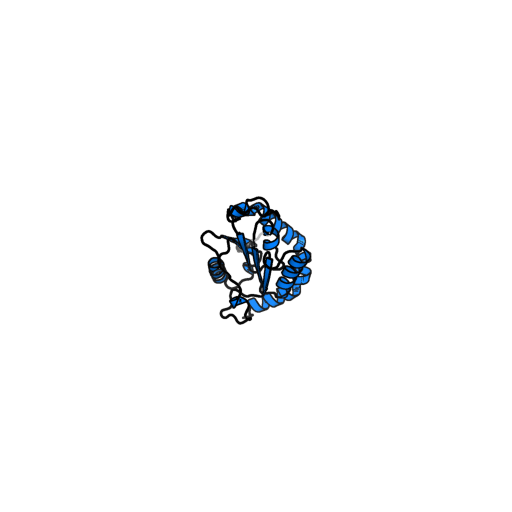O O . PRO A 1 170 ? -7.833 -11.025 13.651 1.00 95.44 170 PRO A O 1
ATOM 1312 N N . GLY A 1 171 ? -8.772 -12.074 11.896 1.00 93.88 171 GLY A N 1
ATOM 1313 C CA . GLY A 1 171 ? -9.761 -11.030 11.595 1.00 93.88 171 GLY A CA 1
ATOM 1314 C C . GLY A 1 171 ? -9.243 -9.859 10.749 1.00 93.88 171 GLY A C 1
ATOM 1315 O O . GLY A 1 171 ? -10.026 -8.964 10.440 1.00 93.88 171 GLY A O 1
ATOM 1316 N N . GLY A 1 172 ? -7.963 -9.855 10.363 1.00 96.44 172 GLY A N 1
ATOM 1317 C CA . GLY A 1 172 ? -7.422 -8.893 9.406 1.00 96.44 172 GLY A CA 1
ATOM 1318 C C . GLY A 1 172 ? -7.960 -9.108 7.987 1.00 96.44 172 GLY A C 1
ATOM 1319 O O . GLY A 1 172 ? -8.452 -10.187 7.647 1.00 96.44 172 GLY A O 1
ATOM 1320 N N . VAL A 1 173 ? -7.863 -8.074 7.150 1.00 97.62 173 VAL A N 1
ATOM 1321 C CA . VAL A 1 173 ? -8.460 -8.052 5.806 1.00 97.62 173 VAL A CA 1
ATOM 1322 C C . VAL A 1 173 ? -7.399 -7.807 4.736 1.00 97.62 173 VAL A C 1
ATOM 1324 O O . VAL A 1 173 ? -6.624 -6.858 4.818 1.00 97.62 173 VAL A O 1
ATOM 1327 N N . CYS A 1 174 ? -7.391 -8.644 3.696 1.00 98.06 174 CYS A N 1
ATOM 1328 C CA . CYS A 1 174 ? -6.649 -8.378 2.464 1.00 98.06 174 CYS A CA 1
ATOM 1329 C C . CYS A 1 174 ? -7.575 -7.675 1.464 1.00 98.06 174 CYS A C 1
ATOM 1331 O O . CYS A 1 174 ? -8.604 -8.230 1.079 1.00 98.06 174 CYS A O 1
ATOM 1333 N N . VAL A 1 175 ? -7.204 -6.475 1.028 1.00 97.75 175 VAL A N 1
ATOM 1334 C CA . VAL A 1 175 ? -7.940 -5.667 0.053 1.00 97.75 175 VAL A CA 1
ATOM 1335 C C . VAL A 1 175 ? -7.172 -5.652 -1.261 1.00 97.75 175 VAL A C 1
ATOM 1337 O O . VAL A 1 175 ? -5.990 -5.319 -1.297 1.00 97.75 175 VAL A O 1
ATOM 1340 N N . VAL A 1 176 ? -7.858 -5.983 -2.350 1.00 97.62 176 VAL A N 1
ATOM 1341 C CA . VAL A 1 176 ? -7.326 -5.857 -3.708 1.00 97.62 176 VAL A CA 1
ATOM 1342 C C . VAL A 1 176 ? -8.158 -4.819 -4.443 1.00 97.62 176 VAL A C 1
ATOM 1344 O O . VAL A 1 176 ? -9.381 -4.935 -4.505 1.00 97.62 176 VAL A O 1
ATOM 1347 N N . ILE A 1 177 ? -7.488 -3.816 -4.999 1.00 96.94 177 ILE A N 1
ATOM 1348 C CA . ILE A 1 177 ? -8.093 -2.787 -5.846 1.00 96.94 177 ILE A CA 1
ATOM 1349 C C . ILE A 1 177 ? -7.452 -2.943 -7.210 1.00 96.94 177 ILE A C 1
ATOM 1351 O O . ILE A 1 177 ? -6.244 -2.764 -7.333 1.00 96.94 177 ILE A O 1
ATOM 1355 N N . ASP A 1 178 ? -8.228 -3.329 -8.217 1.00 95.75 178 ASP A N 1
ATOM 1356 C CA . ASP A 1 178 ? -7.677 -3.595 -9.541 1.00 95.75 178 ASP A CA 1
ATOM 1357 C C . ASP A 1 178 ? -8.713 -3.382 -10.655 1.00 95.75 178 ASP A C 1
ATOM 1359 O O . ASP A 1 178 ? -9.918 -3.275 -10.406 1.00 95.75 178 ASP A O 1
ATOM 1363 N N . GLY A 1 179 ? -8.235 -3.321 -11.895 1.00 91.00 179 GLY A N 1
ATOM 1364 C CA . GLY A 1 179 ? -9.070 -3.290 -13.084 1.00 91.00 179 GLY A CA 1
ATOM 1365 C C . GLY A 1 179 ? -9.843 -4.597 -13.259 1.00 91.00 179 GLY A C 1
ATOM 1366 O O . GLY A 1 179 ? -9.298 -5.693 -13.130 1.00 91.00 179 GLY A O 1
ATOM 1367 N N . VAL A 1 180 ? -11.126 -4.487 -13.603 1.00 85.75 180 VAL A N 1
ATOM 1368 C CA . VAL A 1 180 ? -11.948 -5.642 -13.980 1.00 85.75 180 VAL A CA 1
ATOM 1369 C C . VAL A 1 180 ? -11.760 -5.892 -15.480 1.00 85.75 180 VAL A C 1
ATOM 1371 O O . VAL A 1 180 ? -12.055 -4.990 -16.270 1.00 85.75 180 VAL A O 1
ATOM 1374 N N . PRO A 1 181 ? -11.301 -7.082 -15.912 1.00 79.75 181 PRO A N 1
ATOM 1375 C CA . PRO A 1 181 ? -11.190 -7.391 -17.331 1.00 79.75 181 PRO A CA 1
ATOM 1376 C C . PRO A 1 181 ? -12.559 -7.281 -18.008 1.00 79.75 181 PRO A C 1
ATOM 1378 O O . PRO A 1 181 ? -13.534 -7.889 -17.559 1.00 79.75 181 PRO A O 1
ATOM 1381 N N . THR A 1 182 ? -12.654 -6.532 -19.105 1.00 77.56 182 THR A N 1
ATOM 1382 C CA . THR A 1 182 ? -13.855 -6.557 -19.940 1.00 77.56 182 THR A CA 1
ATOM 1383 C C . THR A 1 182 ? -13.868 -7.865 -20.730 1.00 77.56 182 THR A C 1
ATOM 1385 O O . THR A 1 182 ? -12.892 -8.222 -21.387 1.00 77.56 182 THR A O 1
ATOM 1388 N N . GLN A 1 183 ? -14.965 -8.624 -20.658 1.00 63.66 183 GLN A N 1
ATOM 1389 C CA . GLN A 1 183 ? -15.130 -9.781 -21.536 1.00 63.66 183 GLN A CA 1
ATOM 1390 C C . GLN A 1 183 ? -15.247 -9.275 -22.978 1.00 63.66 183 GLN A C 1
ATOM 1392 O O . GLN A 1 183 ? -16.208 -8.581 -23.310 1.00 63.66 183 GLN A O 1
ATOM 1397 N N . THR A 1 184 ? -14.292 -9.620 -23.841 1.00 55.94 184 THR A N 1
ATOM 1398 C CA . THR A 1 184 ? -14.480 -9.496 -25.290 1.00 55.94 184 THR A CA 1
ATOM 1399 C C . THR A 1 184 ? -15.624 -10.437 -25.676 1.00 55.94 184 THR A C 1
ATOM 1401 O O . THR A 1 184 ? -15.504 -11.638 -25.415 1.00 55.94 184 THR A O 1
ATOM 1404 N N . PRO A 1 185 ? -16.737 -9.959 -26.267 1.00 52.75 185 PRO A N 1
ATOM 1405 C CA . PRO A 1 185 ? -17.767 -10.859 -26.768 1.00 52.75 185 PRO A CA 1
ATOM 1406 C C . PRO A 1 185 ? -17.128 -11.841 -27.758 1.00 52.75 185 PRO A C 1
ATOM 1408 O O . PRO A 1 185 ? -16.266 -11.417 -28.538 1.00 52.75 185 PRO A O 1
ATOM 1411 N N . PRO A 1 186 ? -17.506 -13.133 -27.755 1.00 51.00 186 PRO A N 1
ATOM 1412 C CA . PRO A 1 186 ? -17.004 -14.064 -28.755 1.00 51.00 186 PRO A CA 1
ATOM 1413 C C . PRO A 1 186 ? -17.300 -13.481 -30.134 1.00 51.00 186 PRO A C 1
ATOM 1415 O O . PRO A 1 186 ? -18.421 -13.029 -30.382 1.00 51.00 186 PRO A O 1
ATOM 1418 N N . ALA A 1 187 ? -16.284 -13.453 -31.001 1.00 55.94 187 ALA A N 1
ATOM 1419 C CA . ALA A 1 187 ? -16.444 -13.026 -32.381 1.00 55.94 187 ALA A CA 1
ATOM 1420 C C . ALA A 1 187 ? -17.637 -13.789 -32.960 1.00 55.94 187 ALA A C 1
ATOM 1422 O O . ALA A 1 187 ? -17.605 -15.017 -33.062 1.00 55.94 187 ALA A O 1
ATOM 1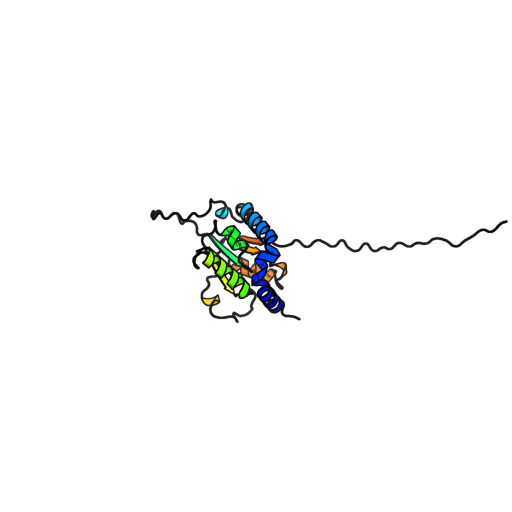423 N N . THR A 1 188 ? -18.718 -13.075 -33.262 1.00 51.28 188 THR A N 1
ATOM 1424 C CA . THR A 1 188 ? -19.855 -13.650 -33.959 1.00 51.28 188 THR A CA 1
ATOM 1425 C C . THR A 1 188 ? -19.324 -14.138 -35.294 1.00 51.28 188 THR A C 1
ATOM 1427 O O . THR A 1 188 ? -18.965 -13.348 -36.164 1.00 51.28 188 THR A O 1
ATOM 1430 N N . GLY A 1 189 ? -19.203 -15.459 -35.424 1.00 51.75 189 GLY A N 1
ATOM 1431 C CA . GLY A 1 189 ? -18.904 -16.096 -36.691 1.00 51.75 189 GLY A CA 1
ATOM 1432 C C . GLY A 1 189 ? -19.967 -15.662 -37.687 1.00 51.75 189 GLY A C 1
ATOM 1433 O O . GLY A 1 189 ? -21.107 -16.115 -37.615 1.00 51.75 189 GLY A O 1
ATOM 1434 N N . GLN A 1 190 ? -19.608 -14.760 -38.597 1.00 47.47 190 GLN A N 1
ATOM 1435 C CA . GLN A 1 190 ? -20.399 -14.507 -39.788 1.00 47.47 190 GLN A CA 1
ATOM 1436 C C . GLN A 1 190 ? -20.220 -15.704 -40.722 1.00 47.47 190 GLN A C 1
ATOM 1438 O O . GLN A 1 190 ? -19.398 -15.699 -41.630 1.00 47.47 190 GLN A O 1
ATOM 1443 N N . GLY A 1 191 ? -21.001 -16.750 -40.459 1.00 46.44 191 GLY A N 1
ATOM 1444 C CA . GLY A 1 191 ? -21.626 -17.500 -41.533 1.00 46.44 191 GLY A CA 1
ATOM 1445 C C . GLY A 1 191 ? -22.794 -16.659 -42.029 1.00 46.44 191 GLY A C 1
ATOM 1446 O O . GLY A 1 191 ? -23.806 -16.542 -41.345 1.00 46.44 191 GLY A O 1
ATOM 1447 N N . LEU A 1 192 ? -22.622 -16.024 -43.181 1.00 40.44 192 LEU A N 1
ATOM 1448 C CA . LEU A 1 192 ? -23.721 -15.535 -43.999 1.00 40.44 192 LEU A CA 1
ATOM 1449 C C . LEU A 1 192 ? -23.380 -15.923 -45.430 1.00 40.44 192 LEU A C 1
ATOM 1451 O O . LEU A 1 192 ? -22.674 -15.214 -46.144 1.00 40.44 192 LEU A O 1
ATOM 1455 N N . ASP A 1 193 ? -23.864 -17.110 -45.782 1.00 44.56 193 ASP A N 1
ATOM 1456 C CA . ASP A 1 193 ? -24.115 -17.514 -47.152 1.00 44.56 193 ASP A CA 1
ATOM 1457 C C . ASP A 1 193 ? -24.931 -16.413 -47.837 1.00 44.56 193 ASP A C 1
ATOM 1459 O O . ASP A 1 193 ? -26.052 -16.100 -47.428 1.00 44.56 193 ASP A O 1
ATOM 1463 N N . THR A 1 194 ? -24.375 -15.816 -48.885 1.00 40.66 194 THR A N 1
ATOM 1464 C CA . THR A 1 194 ? -25.158 -15.093 -49.884 1.00 40.66 194 THR A CA 1
ATOM 1465 C C . THR A 1 194 ? -25.208 -15.934 -51.147 1.00 40.66 194 THR A C 1
ATOM 1467 O O . THR A 1 194 ? -24.467 -15.742 -52.107 1.00 40.66 194 THR A O 1
ATOM 1470 N N . ASP A 1 195 ? -26.127 -16.892 -51.127 1.00 42.50 195 ASP A N 1
ATOM 1471 C CA . ASP A 1 195 ? -26.702 -17.446 -52.340 1.00 42.50 195 ASP A CA 1
ATOM 1472 C C . ASP A 1 195 ? -27.619 -16.377 -52.954 1.00 42.50 195 ASP A C 1
ATOM 1474 O O . ASP A 1 195 ? -28.666 -16.056 -52.389 1.00 42.50 195 ASP A O 1
ATOM 1478 N N . THR A 1 196 ? -27.219 -15.751 -54.067 1.00 38.09 196 THR A N 1
ATOM 1479 C CA . THR A 1 196 ? -28.152 -15.037 -54.956 1.00 38.09 196 THR A CA 1
ATOM 1480 C C . THR A 1 196 ? -27.639 -14.977 -56.402 1.00 38.09 196 THR A C 1
ATOM 1482 O O . THR A 1 196 ? -26.802 -14.154 -56.760 1.00 38.09 196 THR A O 1
ATOM 1485 N N . ALA A 1 197 ? -28.278 -15.823 -57.214 1.00 35.38 197 ALA A N 1
ATOM 1486 C CA . ALA A 1 197 ? -28.810 -15.582 -58.560 1.00 35.38 197 ALA A CA 1
ATOM 1487 C C . ALA A 1 197 ? -27.875 -15.507 -59.784 1.00 35.38 197 ALA A C 1
ATOM 1489 O O . ALA A 1 197 ? -27.230 -14.500 -60.064 1.00 35.38 197 ALA A O 1
ATOM 1490 N N . ALA A 1 198 ? -28.026 -16.512 -60.657 1.00 35.09 198 ALA A N 1
ATOM 1491 C CA . ALA A 1 198 ? -27.995 -16.319 -62.105 1.00 35.09 198 ALA A CA 1
ATOM 1492 C C . ALA A 1 198 ? -29.036 -17.227 -62.792 1.00 35.09 198 ALA A C 1
ATOM 1494 O O . ALA A 1 198 ? -28.915 -18.449 -62.797 1.00 35.09 198 ALA A O 1
ATOM 1495 N N . GLY A 1 199 ? -30.057 -16.598 -63.375 1.00 33.69 199 GLY A N 1
ATOM 1496 C CA . GLY A 1 199 ? -31.091 -17.188 -64.230 1.00 33.69 199 GLY A CA 1
ATOM 1497 C C . GLY A 1 199 ? -32.365 -16.353 -64.101 1.00 33.69 199 GLY A C 1
ATOM 1498 O O . GLY A 1 199 ? -32.898 -16.241 -63.009 1.00 33.69 199 GLY A O 1
ATOM 1499 N N . GLY A 1 200 ? -32.913 -15.682 -65.106 1.00 34.47 200 GLY A N 1
ATOM 1500 C CA . GLY A 1 200 ? -32.648 -15.561 -66.535 1.00 34.47 200 GLY A CA 1
ATOM 1501 C C . GLY A 1 200 ? -33.963 -15.078 -67.163 1.00 34.47 200 GLY A C 1
ATOM 1502 O O . GLY A 1 200 ? -35.014 -15.521 -66.714 1.00 34.47 200 GLY A O 1
ATOM 1503 N N . ALA A 1 201 ? -33.926 -14.172 -68.142 1.00 38.94 201 ALA A N 1
ATOM 1504 C CA . ALA A 1 201 ? -34.999 -13.972 -69.127 1.00 38.94 201 ALA A CA 1
ATOM 1505 C C . ALA A 1 201 ? -34.547 -12.949 -70.178 1.00 38.94 201 ALA A C 1
ATOM 1507 O O . ALA A 1 201 ? -34.240 -11.806 -69.843 1.00 38.94 201 ALA A O 1
ATOM 1508 N N . GLY A 1 202 ? -34.507 -13.385 -71.436 1.00 35.34 202 GLY A N 1
ATOM 1509 C CA . GLY A 1 202 ? -34.715 -12.509 -72.580 1.00 35.34 202 GLY A CA 1
ATOM 1510 C C . GLY A 1 202 ? -36.190 -12.559 -72.980 1.00 35.34 202 GLY A C 1
ATOM 1511 O O . GLY A 1 202 ? -36.834 -13.582 -72.760 1.00 35.34 202 GLY A O 1
ATOM 1512 N N . ASP A 1 203 ? -36.694 -11.436 -73.480 1.00 43.75 203 ASP A N 1
ATOM 1513 C CA . ASP A 1 203 ? -37.526 -11.306 -74.686 1.00 43.75 203 ASP A CA 1
ATOM 1514 C C . ASP A 1 203 ? -37.886 -9.818 -74.847 1.00 43.75 203 ASP A C 1
ATOM 1516 O O . ASP A 1 203 ? -38.605 -9.257 -74.019 1.00 43.75 203 ASP A O 1
ATOM 1520 N N . ASP A 1 204 ? -37.234 -9.175 -75.823 1.00 40.94 204 ASP A N 1
ATOM 1521 C CA . ASP A 1 204 ? -37.785 -8.306 -76.886 1.00 40.94 204 ASP A CA 1
ATOM 1522 C C . ASP A 1 204 ? -36.638 -7.623 -77.662 1.00 40.94 204 ASP A C 1
ATOM 1524 O O . ASP A 1 204 ? -35.738 -7.020 -77.026 1.00 40.94 204 ASP A O 1
#